Protein AF-A0A7W0JVU6-F1 (afdb_monomer_lite)

Sequence (238 aa):
MRGKEPATPTKMAIGMTLTGLSFFILFFAARSGENTTPNESMYSSGNFRITERTLNNLRGEGVPEDVVEKLGAKAVPDDVLQRLQSDGVSEGVLTKMRTEVVDEKYTGEAKLMEAVLPVLGPEQAQTYRPQILRHSYLFKVSPFWLILAYAVVTLGELMLSPMGLSLVSKVAPIRMRGLLMGGWFVATAIGNKLTMIGVYWDKWFQSSFFAILGACALVMAVVLVLLLKPLKKAMPGV

Radius of gyration: 25.71 Å; chains: 1; bounding box: 73×40×62 Å

pLDDT: mean 84.81, std 8.7, range [44.88, 95.81]

Structure (mmCIF, N/CA/C/O backbone):
data_AF-A0A7W0JVU6-F1
#
_entry.id   AF-A0A7W0JVU6-F1
#
loop_
_atom_site.group_PDB
_atom_site.id
_atom_site.type_symbol
_atom_site.label_atom_id
_atom_site.label_alt_id
_atom_site.label_comp_id
_atom_site.label_asym_id
_atom_site.label_entity_id
_atom_site.label_seq_id
_atom_site.pdbx_PDB_ins_code
_atom_site.Cartn_x
_atom_site.Cartn_y
_atom_site.Cartn_z
_atom_site.occupancy
_atom_site.B_iso_or_equiv
_atom_site.auth_seq_id
_atom_site.auth_comp_id
_atom_site.auth_asym_id
_atom_site.auth_atom_id
_atom_site.pdbx_PDB_model_num
ATOM 1 N N . MET A 1 1 ? 38.952 -10.146 -20.040 1.00 45.12 1 MET A N 1
ATOM 2 C CA . MET A 1 1 ? 37.676 -10.685 -19.505 1.00 45.12 1 MET A CA 1
ATOM 3 C C . MET A 1 1 ? 36.463 -9.879 -20.006 1.00 45.12 1 MET A C 1
ATOM 5 O O . MET A 1 1 ? 35.646 -9.424 -19.220 1.00 45.12 1 MET A O 1
ATOM 9 N N . ARG A 1 2 ? 36.317 -9.693 -21.326 1.00 44.88 2 ARG A N 1
ATOM 10 C CA . ARG A 1 2 ? 35.414 -8.690 -21.929 1.00 44.88 2 ARG A CA 1
ATOM 11 C C . ARG A 1 2 ? 34.097 -9.302 -22.447 1.00 44.88 2 ARG A C 1
ATOM 13 O O . ARG A 1 2 ? 33.755 -9.127 -23.607 1.00 44.88 2 ARG A O 1
ATOM 20 N N . GLY A 1 3 ? 33.404 -10.078 -21.607 1.00 50.22 3 GLY A N 1
ATOM 21 C CA . GLY A 1 3 ? 32.227 -10.850 -22.048 1.00 50.22 3 GLY A CA 1
ATOM 22 C C . GLY A 1 3 ? 31.216 -11.257 -20.971 1.00 50.22 3 GLY A C 1
ATOM 23 O O . GLY A 1 3 ? 30.390 -12.121 -21.234 1.00 50.22 3 GLY A O 1
ATOM 24 N N . LYS A 1 4 ? 31.274 -10.684 -19.761 1.00 59.66 4 LYS A N 1
ATOM 25 C CA . LYS A 1 4 ? 30.367 -11.045 -18.651 1.00 59.66 4 LYS A CA 1
ATOM 26 C C . LYS A 1 4 ? 29.467 -9.906 -18.173 1.00 59.66 4 LYS A C 1
ATOM 28 O O . LYS A 1 4 ? 28.797 -10.055 -17.158 1.00 59.66 4 LYS A O 1
ATOM 33 N N . GLU A 1 5 ? 29.436 -8.776 -18.874 1.00 61.59 5 GLU A N 1
ATOM 34 C CA . GLU A 1 5 ? 28.529 -7.696 -18.496 1.00 61.59 5 GLU A CA 1
ATOM 35 C C . GLU A 1 5 ? 27.146 -7.924 -19.116 1.00 61.59 5 GLU A C 1
ATOM 37 O O . GLU A 1 5 ? 27.028 -8.013 -20.340 1.00 61.59 5 GLU A O 1
ATOM 42 N N . PRO A 1 6 ? 26.086 -8.046 -18.298 1.00 69.38 6 PRO A N 1
ATOM 43 C CA . PRO A 1 6 ? 24.737 -8.203 -18.815 1.00 69.38 6 PRO A CA 1
ATOM 44 C C . PRO A 1 6 ? 24.326 -6.947 -19.591 1.00 69.38 6 PRO A C 1
ATOM 46 O O . PRO A 1 6 ? 24.595 -5.826 -19.157 1.00 69.38 6 PRO A O 1
ATOM 49 N N . ALA A 1 7 ? 23.655 -7.140 -20.731 1.00 74.81 7 ALA A N 1
ATOM 50 C CA . ALA A 1 7 ? 23.177 -6.037 -21.567 1.00 74.81 7 ALA A CA 1
ATOM 51 C C . ALA A 1 7 ? 22.272 -5.081 -20.774 1.00 74.81 7 ALA A C 1
ATOM 53 O O . ALA A 1 7 ? 21.575 -5.518 -19.850 1.00 74.81 7 ALA A O 1
ATOM 54 N N . THR A 1 8 ? 22.216 -3.809 -21.174 1.00 78.81 8 THR A N 1
ATOM 55 C CA . THR A 1 8 ? 21.436 -2.758 -20.489 1.00 78.81 8 THR A CA 1
ATOM 56 C C . THR A 1 8 ? 19.984 -3.181 -20.187 1.00 78.81 8 THR A C 1
ATOM 58 O O . THR A 1 8 ? 19.578 -3.103 -19.026 1.00 78.81 8 THR A O 1
ATOM 61 N N . PRO A 1 9 ? 19.227 -3.788 -21.129 1.00 79.75 9 PRO A N 1
ATOM 62 C CA . PRO A 1 9 ? 17.868 -4.275 -20.850 1.00 79.75 9 PRO A CA 1
ATOM 63 C C . PRO A 1 9 ? 17.808 -5.404 -19.808 1.00 79.75 9 PRO A C 1
ATOM 65 O O . PRO A 1 9 ? 16.830 -5.547 -19.082 1.00 79.75 9 PRO A O 1
ATOM 68 N N . THR A 1 10 ? 18.871 -6.208 -19.708 1.00 83.06 10 THR A N 1
ATOM 69 C CA . THR A 1 10 ? 18.959 -7.304 -18.728 1.00 83.06 10 THR A CA 1
ATOM 70 C C . THR A 1 10 ? 19.139 -6.744 -17.317 1.00 83.06 10 THR A C 1
ATOM 72 O O . THR A 1 10 ? 18.504 -7.222 -16.384 1.00 83.06 10 THR A O 1
ATOM 75 N N . LYS A 1 11 ? 19.955 -5.693 -17.157 1.00 86.62 11 LYS A N 1
ATOM 76 C CA . LYS A 1 11 ? 20.107 -4.990 -15.874 1.00 86.62 11 LYS A CA 1
ATOM 77 C C . LYS A 1 11 ? 18.794 -4.316 -15.452 1.00 86.62 11 LYS A C 1
ATOM 79 O O . LYS A 1 11 ? 18.402 -4.431 -14.296 1.00 86.62 11 LYS A O 1
ATOM 84 N N . MET A 1 12 ? 18.064 -3.713 -16.393 1.00 87.25 12 MET A N 1
ATOM 85 C CA . MET A 1 12 ? 16.731 -3.156 -16.120 1.00 87.25 12 MET A CA 1
ATOM 86 C C . MET A 1 12 ? 15.730 -4.224 -15.653 1.00 87.25 12 MET A C 1
ATOM 88 O O . MET A 1 12 ? 14.978 -3.981 -14.713 1.00 87.25 12 MET A O 1
ATOM 92 N N . ALA A 1 13 ? 15.748 -5.423 -16.247 1.00 87.56 13 ALA A N 1
ATOM 93 C CA . ALA A 1 13 ? 14.890 -6.530 -15.815 1.00 87.56 13 ALA A CA 1
ATOM 94 C C . ALA A 1 13 ? 15.185 -6.990 -14.378 1.00 87.56 13 ALA A C 1
ATOM 96 O O . ALA A 1 13 ? 14.257 -7.276 -13.620 1.00 87.56 13 ALA A O 1
ATOM 97 N N . ILE A 1 14 ? 16.460 -7.003 -13.974 1.00 89.38 14 ILE A N 1
ATOM 98 C CA . ILE A 1 14 ? 16.852 -7.281 -12.585 1.00 89.38 14 ILE A CA 1
ATOM 99 C C . ILE A 1 14 ? 16.285 -6.204 -11.651 1.00 89.38 14 ILE A C 1
ATOM 101 O O . ILE A 1 14 ? 15.657 -6.547 -10.652 1.00 89.38 14 ILE A O 1
ATOM 105 N N . GLY A 1 15 ? 16.428 -4.922 -12.003 1.00 90.94 15 GLY A N 1
ATOM 106 C CA . GLY A 1 15 ? 15.872 -3.812 -11.221 1.00 90.94 15 GLY A CA 1
ATOM 107 C C . GLY A 1 15 ? 14.357 -3.918 -11.032 1.00 90.94 15 GLY A C 1
ATOM 108 O O . GLY A 1 15 ? 13.865 -3.835 -9.912 1.00 90.94 15 GLY A O 1
ATOM 109 N N . MET A 1 16 ? 13.623 -4.210 -12.109 1.00 90.94 16 MET A N 1
ATOM 110 C CA . MET A 1 16 ? 12.167 -4.399 -12.070 1.00 90.94 16 MET A CA 1
ATOM 111 C C . MET A 1 16 ? 11.749 -5.596 -11.203 1.00 90.94 16 MET A C 1
ATOM 113 O O . MET A 1 16 ? 10.758 -5.529 -10.477 1.00 90.94 16 MET A O 1
ATOM 117 N N . THR A 1 17 ? 12.537 -6.673 -11.230 1.00 93.19 17 THR A N 1
ATOM 118 C CA . THR A 1 17 ? 12.318 -7.843 -10.369 1.00 93.19 17 THR A CA 1
ATOM 119 C C . THR A 1 17 ? 12.531 -7.489 -8.896 1.00 93.19 17 THR A C 1
ATOM 121 O O . THR A 1 17 ? 11.709 -7.859 -8.061 1.00 93.19 17 THR A O 1
ATOM 124 N N . LEU A 1 18 ? 13.585 -6.732 -8.566 1.00 94.12 18 LEU A N 1
ATOM 125 C CA . LEU A 1 18 ? 13.844 -6.260 -7.199 1.00 94.12 18 LEU A CA 1
ATOM 126 C C . LEU A 1 18 ? 12.707 -5.371 -6.683 1.00 94.12 18 LEU A C 1
ATOM 128 O O . LEU A 1 18 ? 12.228 -5.579 -5.570 1.00 94.12 18 LEU A O 1
ATOM 132 N N . THR A 1 19 ? 12.213 -4.441 -7.503 1.00 93.12 19 THR A N 1
ATOM 133 C CA . THR A 1 19 ? 11.044 -3.617 -7.163 1.00 93.12 19 THR A CA 1
ATOM 134 C C . THR A 1 19 ? 9.815 -4.480 -6.864 1.00 93.12 19 THR A C 1
ATOM 136 O O . THR A 1 19 ? 9.160 -4.270 -5.845 1.00 93.12 19 THR A O 1
ATOM 139 N N . GLY A 1 20 ? 9.527 -5.494 -7.688 1.00 93.31 20 GLY A N 1
ATOM 140 C CA . GLY A 1 20 ? 8.434 -6.436 -7.423 1.00 93.31 20 GLY A CA 1
ATOM 141 C C . GLY A 1 20 ? 8.615 -7.208 -6.113 1.00 93.31 20 GLY A C 1
ATOM 142 O O . GLY A 1 20 ? 7.683 -7.295 -5.316 1.00 93.31 20 GLY A O 1
ATOM 143 N N . LEU A 1 21 ? 9.825 -7.707 -5.843 1.00 94.62 21 LEU A N 1
ATOM 144 C CA . LEU A 1 21 ? 10.147 -8.415 -4.600 1.00 94.62 21 LEU A CA 1
ATOM 145 C C . LEU A 1 21 ? 9.984 -7.533 -3.356 1.00 94.62 21 LEU A C 1
ATOM 147 O O . LEU A 1 21 ? 9.517 -8.026 -2.333 1.00 94.62 21 LEU A O 1
ATOM 151 N N . SER A 1 22 ? 10.297 -6.237 -3.438 1.00 95.81 22 SER A N 1
ATOM 152 C CA . SER A 1 22 ? 10.068 -5.297 -2.334 1.00 95.81 22 SER A CA 1
ATOM 153 C C . SER A 1 22 ? 8.590 -5.226 -1.925 1.00 95.81 22 SER A C 1
ATOM 155 O O . SER A 1 22 ? 8.265 -5.320 -0.740 1.00 95.81 22 SER A O 1
ATOM 157 N N . PHE A 1 23 ? 7.668 -5.177 -2.891 1.00 95.38 23 PHE A N 1
ATOM 158 C CA . PHE A 1 23 ? 6.235 -5.228 -2.590 1.00 95.38 23 PHE A CA 1
ATOM 159 C C . PHE A 1 23 ? 5.809 -6.565 -1.974 1.00 95.38 23 PHE A C 1
ATOM 161 O O . PHE A 1 23 ? 4.932 -6.580 -1.114 1.00 95.38 23 PHE A O 1
ATOM 168 N N . PHE A 1 24 ? 6.458 -7.680 -2.325 1.00 94.31 24 PHE A N 1
ATOM 169 C CA . PHE A 1 24 ? 6.207 -8.963 -1.659 1.00 94.31 24 PHE A CA 1
ATOM 170 C C . PHE A 1 24 ? 6.712 -9.000 -0.210 1.00 94.31 24 PHE A C 1
ATOM 172 O O . PHE A 1 24 ? 6.071 -9.613 0.641 1.00 94.31 24 PHE A O 1
ATOM 179 N N . ILE A 1 25 ? 7.807 -8.306 0.112 1.00 95.00 25 ILE A N 1
ATOM 180 C CA . ILE A 1 25 ? 8.255 -8.127 1.504 1.00 95.00 25 ILE A CA 1
ATOM 181 C C . ILE A 1 25 ? 7.162 -7.408 2.308 1.00 95.00 25 ILE A C 1
ATOM 183 O O . ILE A 1 25 ? 6.802 -7.853 3.399 1.00 95.00 25 ILE A O 1
ATOM 187 N N . LEU A 1 26 ? 6.570 -6.352 1.742 1.00 95.19 26 LEU A N 1
ATOM 188 C CA . LEU A 1 26 ? 5.448 -5.636 2.360 1.00 95.19 26 LEU A CA 1
ATOM 189 C C . LEU A 1 26 ? 4.170 -6.478 2.429 1.00 95.19 26 LEU A C 1
ATOM 191 O O . LEU A 1 26 ? 3.453 -6.403 3.423 1.00 95.19 26 LEU A O 1
ATOM 195 N N . PHE A 1 27 ? 3.905 -7.320 1.428 1.00 94.81 27 PHE A N 1
ATOM 196 C CA . PHE A 1 27 ? 2.810 -8.289 1.465 1.00 94.81 27 PHE A CA 1
ATOM 197 C C . PHE A 1 27 ? 2.935 -9.229 2.664 1.00 94.81 27 PHE A C 1
ATOM 199 O O . PHE A 1 27 ? 1.975 -9.387 3.416 1.00 94.81 27 PHE A O 1
ATOM 206 N N . PHE A 1 28 ? 4.111 -9.829 2.872 1.00 93.88 28 PHE A N 1
ATOM 207 C CA . PHE A 1 28 ? 4.333 -10.721 4.010 1.00 93.88 28 PHE A CA 1
ATOM 208 C C . PHE A 1 28 ? 4.260 -9.978 5.342 1.00 93.88 28 PHE A C 1
ATOM 210 O O . PHE A 1 28 ? 3.673 -10.503 6.287 1.00 93.88 28 PHE A O 1
ATOM 217 N N . ALA A 1 29 ? 4.772 -8.748 5.410 1.00 92.94 29 ALA A N 1
ATOM 218 C CA . ALA A 1 29 ? 4.632 -7.903 6.590 1.00 92.94 29 ALA A CA 1
ATOM 219 C C . ALA A 1 29 ? 3.153 -7.637 6.917 1.00 92.94 29 ALA A C 1
ATOM 221 O O . ALA A 1 29 ? 2.707 -7.906 8.031 1.00 92.94 29 ALA A O 1
ATOM 222 N N . ALA A 1 30 ? 2.374 -7.179 5.934 1.00 91.38 30 ALA A N 1
ATOM 223 C CA . ALA A 1 30 ? 0.950 -6.905 6.093 1.00 91.38 30 ALA A CA 1
ATOM 224 C C . ALA A 1 30 ? 0.171 -8.168 6.480 1.00 91.38 30 ALA A C 1
ATOM 226 O O . ALA A 1 30 ? -0.603 -8.146 7.432 1.00 91.38 30 ALA A O 1
ATOM 227 N N . ARG A 1 31 ? 0.446 -9.297 5.817 1.00 92.00 31 ARG A N 1
ATOM 228 C CA . ARG A 1 31 ? -0.186 -10.587 6.114 1.00 92.00 31 ARG A CA 1
ATOM 229 C C . ARG A 1 31 ? 0.169 -11.105 7.510 1.00 92.00 31 ARG A C 1
ATOM 231 O O . ARG A 1 31 ? -0.682 -11.686 8.174 1.00 92.00 31 ARG A O 1
ATOM 238 N N . SER A 1 32 ? 1.399 -10.882 7.976 1.00 89.44 32 SER A N 1
ATOM 239 C CA . SER A 1 32 ? 1.796 -11.203 9.351 1.00 89.44 32 SER A CA 1
ATOM 240 C C . SER A 1 32 ? 1.014 -10.375 10.371 1.00 89.44 32 SER A C 1
ATOM 242 O O . SER A 1 32 ? 0.655 -10.902 11.421 1.00 89.44 32 SER A O 1
ATOM 244 N N . GLY A 1 33 ? 0.744 -9.102 10.072 1.00 85.19 33 GLY A N 1
ATOM 245 C CA . GLY A 1 33 ? -0.113 -8.254 10.899 1.00 85.19 33 GLY A CA 1
ATOM 246 C C . GLY A 1 33 ? -1.560 -8.749 10.912 1.00 85.19 33 GLY A C 1
ATOM 247 O O . GLY A 1 33 ? -2.097 -9.014 11.979 1.00 85.19 33 GLY A O 1
ATOM 248 N N . GLU A 1 34 ? -2.154 -8.943 9.733 1.00 85.25 34 GLU A N 1
ATOM 249 C CA . GLU A 1 34 ? -3.555 -9.359 9.556 1.00 85.25 34 GLU A CA 1
ATOM 250 C C . GLU A 1 34 ? -3.878 -10.721 10.194 1.00 85.25 34 GLU A C 1
ATOM 252 O O . GLU A 1 34 ? -4.974 -10.909 10.714 1.00 85.25 34 GLU A O 1
ATOM 257 N N . ASN A 1 35 ? -2.929 -11.662 10.200 1.00 83.44 35 ASN A N 1
ATOM 258 C CA . ASN A 1 35 ? -3.113 -12.981 10.815 1.00 83.44 35 ASN A CA 1
ATOM 259 C C . ASN A 1 35 ? -2.957 -12.978 12.346 1.00 83.44 35 ASN A C 1
ATOM 261 O O . ASN A 1 35 ? -3.121 -14.022 12.978 1.00 83.44 35 ASN A O 1
ATOM 265 N N . THR A 1 36 ? -2.595 -11.846 12.955 1.00 79.75 36 THR A N 1
ATOM 266 C CA . THR A 1 36 ? -2.425 -11.763 14.407 1.00 79.75 36 THR A CA 1
ATOM 267 C C . THR A 1 36 ? -3.794 -11.645 15.070 1.00 79.75 36 THR A C 1
ATOM 269 O O . THR A 1 36 ? -4.455 -10.617 14.957 1.00 79.75 36 THR A O 1
ATOM 272 N N . THR A 1 37 ? -4.217 -12.673 15.806 1.00 76.12 37 THR A N 1
ATOM 273 C CA . THR A 1 37 ? -5.390 -12.578 16.684 1.00 76.12 37 THR A CA 1
ATOM 274 C C . THR A 1 37 ? -5.052 -11.671 17.869 1.00 76.12 37 THR A C 1
ATOM 276 O O . THR A 1 37 ? -4.122 -11.996 18.614 1.00 76.12 37 THR A O 1
ATOM 279 N N . PRO A 1 38 ? -5.743 -10.534 18.064 1.00 75.50 38 PRO A N 1
ATOM 280 C CA . PRO A 1 38 ? -5.417 -9.640 19.166 1.00 75.50 38 PRO A CA 1
ATOM 281 C C . PRO A 1 38 ? -5.796 -10.274 20.511 1.00 75.50 38 PRO A C 1
ATOM 283 O O . PRO A 1 38 ? -6.911 -10.764 20.682 1.00 75.50 38 PRO A O 1
ATOM 286 N N . ASN A 1 39 ? -4.872 -10.241 21.471 1.00 78.88 39 ASN A N 1
ATOM 287 C CA . ASN A 1 39 ? -5.137 -10.642 22.857 1.00 78.88 39 ASN A CA 1
ATOM 288 C C . ASN A 1 39 ? -5.696 -9.451 23.660 1.00 78.88 39 ASN A C 1
ATOM 290 O O . ASN A 1 39 ? -5.505 -8.301 23.267 1.00 78.88 39 ASN A O 1
ATOM 294 N N . GLU A 1 40 ? -6.302 -9.686 24.828 1.00 75.88 40 GLU A N 1
ATOM 295 C CA . GLU A 1 40 ? -6.870 -8.611 25.672 1.00 75.88 40 GLU A CA 1
ATOM 296 C C . GLU A 1 40 ? -5.867 -7.484 25.992 1.00 75.88 40 GLU A C 1
ATOM 298 O O . GLU A 1 40 ? -6.203 -6.299 25.960 1.00 75.88 40 GLU A O 1
ATOM 303 N N . SER A 1 41 ? -4.591 -7.826 26.203 1.00 78.25 41 SER A N 1
ATOM 304 C CA . SER A 1 41 ? -3.523 -6.841 26.428 1.00 78.25 41 SER A CA 1
ATOM 305 C C . SER A 1 41 ? -3.234 -5.957 25.207 1.00 78.25 41 SER A C 1
ATOM 307 O O . SER A 1 41 ? -2.838 -4.796 25.359 1.00 78.25 41 SER A O 1
ATOM 309 N N . MET A 1 42 ? -3.460 -6.473 23.993 1.00 80.00 42 MET A N 1
ATOM 310 C CA . MET A 1 42 ? -3.341 -5.700 22.756 1.00 80.00 42 MET A CA 1
ATOM 311 C C . MET A 1 42 ? -4.486 -4.703 22.606 1.00 80.00 42 MET A C 1
ATOM 313 O O . MET A 1 42 ? -4.255 -3.612 22.093 1.00 80.00 42 MET A O 1
ATOM 317 N N . TYR A 1 43 ? -5.692 -5.023 23.079 1.00 82.38 43 TYR A N 1
ATOM 318 C CA . TYR A 1 43 ? -6.824 -4.101 22.999 1.00 82.38 43 TYR A CA 1
ATOM 319 C C . TYR A 1 43 ? -6.696 -2.916 23.964 1.00 82.38 43 TYR A C 1
ATOM 321 O O . TYR A 1 43 ? -6.995 -1.780 23.594 1.00 82.38 43 TYR A O 1
ATOM 329 N N . SER A 1 44 ? -6.147 -3.135 25.161 1.00 80.81 44 SER A N 1
ATOM 330 C CA . SER A 1 44 ? -5.970 -2.073 26.162 1.00 80.81 44 SER A CA 1
ATOM 331 C C . SER A 1 44 ? -5.058 -0.925 25.690 1.00 80.81 44 SER A C 1
ATOM 333 O O . SER A 1 44 ? -5.364 0.243 25.920 1.00 80.81 44 SER A O 1
ATOM 335 N N . SER A 1 45 ? -3.974 -1.236 24.969 1.00 79.88 45 SER A N 1
ATOM 336 C CA . SER A 1 45 ? -2.981 -0.258 24.469 1.00 79.88 45 SER A CA 1
ATOM 337 C C . SER A 1 45 ? -2.957 -0.126 22.934 1.00 79.88 45 SER A C 1
ATOM 339 O O . SER A 1 45 ? -2.051 0.472 22.335 1.00 79.88 45 SER A O 1
ATOM 341 N N . GLY A 1 46 ? -3.953 -0.730 22.288 1.00 82.69 46 GLY A N 1
ATOM 342 C CA . GLY A 1 46 ? -4.093 -0.841 20.845 1.00 82.69 46 GLY A CA 1
ATOM 343 C C . GLY A 1 46 ? -4.399 0.479 20.161 1.00 82.69 46 GLY A C 1
ATOM 344 O O . GLY A 1 46 ? -4.891 1.416 20.779 1.00 82.69 46 GLY A O 1
ATOM 345 N N . ASN A 1 47 ? -4.130 0.548 18.859 1.00 88.19 47 ASN A N 1
ATOM 346 C CA . ASN A 1 47 ? -4.695 1.604 18.026 1.00 88.19 47 ASN A CA 1
ATOM 347 C C . ASN A 1 47 ? -5.902 1.027 17.298 1.00 88.19 47 ASN A C 1
ATOM 349 O O . ASN A 1 47 ? -5.819 -0.083 16.778 1.00 88.19 47 ASN A O 1
ATOM 353 N N . PHE A 1 48 ? -6.975 1.796 17.214 1.00 87.31 48 PHE A N 1
ATOM 354 C CA . PHE A 1 48 ? -8.183 1.417 16.504 1.00 87.31 48 PHE A CA 1
ATOM 355 C C . PHE A 1 48 ? -8.574 2.515 15.531 1.00 87.31 48 PHE A C 1
ATOM 357 O O . PHE A 1 48 ? -8.350 3.695 15.799 1.00 87.31 48 PHE A O 1
ATOM 364 N N . ARG A 1 49 ? -9.143 2.119 14.401 1.00 88.00 49 ARG A N 1
ATOM 365 C CA . ARG A 1 49 ? -9.752 3.020 13.430 1.00 88.00 49 ARG A CA 1
ATOM 366 C C . ARG A 1 49 ? -10.861 2.272 12.713 1.00 88.00 49 ARG A C 1
ATOM 368 O O . ARG A 1 49 ? -10.628 1.174 12.212 1.00 88.00 49 ARG A O 1
ATOM 375 N N . ILE A 1 50 ? -12.051 2.855 12.672 1.00 86.00 50 ILE A N 1
ATOM 376 C CA . ILE A 1 50 ? -13.165 2.316 11.895 1.00 86.00 50 ILE A CA 1
ATOM 377 C C . ILE A 1 50 ? -13.009 2.834 10.469 1.00 86.00 50 ILE A C 1
ATOM 379 O O . ILE A 1 50 ? -13.089 4.034 10.237 1.00 86.00 50 ILE A O 1
ATOM 383 N N . THR A 1 51 ? -12.731 1.936 9.524 1.00 86.00 51 THR A N 1
ATOM 384 C CA . THR A 1 51 ? -12.660 2.274 8.094 1.00 86.00 51 THR A CA 1
ATOM 385 C C . THR A 1 51 ? -13.825 1.658 7.327 1.00 86.00 51 THR A C 1
ATOM 387 O O . THR A 1 51 ? -14.541 0.795 7.838 1.00 86.00 51 THR A O 1
ATOM 390 N N . GLU A 1 52 ? -13.988 2.034 6.058 1.00 85.50 52 GLU A N 1
ATOM 391 C CA . GLU A 1 52 ? -14.977 1.423 5.158 1.00 85.50 52 GLU A CA 1
ATOM 392 C C . GLU A 1 52 ? -14.831 -0.110 5.094 1.00 85.50 52 GLU A C 1
ATOM 394 O O . GLU A 1 52 ? -15.822 -0.839 5.074 1.00 85.50 52 GLU A O 1
ATOM 399 N N . ARG A 1 53 ? -13.596 -0.628 5.159 1.00 86.50 53 ARG A N 1
ATOM 400 C CA . ARG A 1 53 ? -13.348 -2.069 5.295 1.00 86.50 53 ARG A CA 1
ATOM 401 C C . ARG A 1 53 ? -13.903 -2.647 6.593 1.00 86.50 53 ARG A C 1
ATOM 403 O O . ARG A 1 53 ? -14.484 -3.725 6.554 1.00 86.50 53 ARG A O 1
ATOM 410 N N . THR A 1 54 ? -13.719 -1.972 7.728 1.00 84.38 54 THR A N 1
ATOM 411 C CA . THR A 1 54 ? -14.278 -2.421 9.012 1.00 84.38 54 THR A CA 1
ATOM 412 C C . THR A 1 54 ? -15.791 -2.570 8.903 1.00 84.38 54 THR A C 1
ATOM 414 O O . THR A 1 54 ? -16.321 -3.621 9.244 1.00 84.38 54 THR A O 1
ATOM 417 N N . LEU A 1 55 ? -16.469 -1.571 8.336 1.00 87.00 55 LEU A N 1
ATOM 418 C CA . LEU A 1 55 ? -17.917 -1.594 8.117 1.00 87.00 55 LEU A CA 1
ATOM 419 C C . LEU A 1 55 ? -18.341 -2.747 7.195 1.00 87.00 55 LEU A C 1
ATOM 421 O O . LEU A 1 55 ? -19.270 -3.487 7.509 1.00 87.00 55 LEU A O 1
ATOM 425 N N . ASN A 1 56 ? -17.621 -2.959 6.092 1.00 89.19 56 ASN A N 1
ATOM 426 C CA . ASN A 1 56 ? -17.900 -4.058 5.165 1.00 89.19 56 ASN A CA 1
ATOM 427 C C . ASN A 1 56 ? -17.669 -5.441 5.798 1.00 89.19 56 ASN A C 1
ATOM 429 O O . ASN A 1 56 ? -18.437 -6.366 5.539 1.00 89.19 56 ASN A O 1
ATOM 433 N N . ASN A 1 57 ? -16.657 -5.587 6.656 1.00 88.56 57 ASN A N 1
ATOM 434 C CA . ASN A 1 57 ? -16.419 -6.827 7.393 1.00 88.56 57 ASN A CA 1
ATOM 435 C C . ASN A 1 57 ? -17.523 -7.094 8.427 1.00 88.56 57 ASN A C 1
ATOM 437 O O . ASN A 1 57 ? -17.952 -8.235 8.562 1.00 88.56 57 ASN A O 1
ATOM 441 N N . LEU A 1 58 ? -18.015 -6.054 9.113 1.00 88.44 58 LEU A N 1
ATOM 442 C CA . LEU A 1 58 ? -19.145 -6.172 10.041 1.00 88.44 58 LEU A CA 1
ATOM 443 C C . LEU A 1 58 ? -20.411 -6.647 9.314 1.00 88.44 58 LEU A C 1
ATOM 445 O O . LEU A 1 58 ? -21.054 -7.592 9.768 1.00 88.44 58 LEU A O 1
ATOM 449 N N . ARG A 1 59 ? -20.717 -6.078 8.138 1.00 88.88 59 ARG A N 1
ATOM 450 C CA . ARG A 1 59 ? -21.813 -6.565 7.274 1.00 88.88 59 ARG A CA 1
ATOM 451 C C . ARG A 1 59 ? -21.649 -8.041 6.921 1.00 88.88 59 ARG A C 1
ATOM 453 O O . ARG A 1 59 ? -22.601 -8.809 7.012 1.00 88.88 59 ARG A O 1
ATOM 460 N N . GLY A 1 60 ? -20.433 -8.445 6.551 1.00 86.75 60 GLY A N 1
ATOM 461 C CA . GLY A 1 60 ? -20.110 -9.833 6.214 1.00 86.75 60 GLY A CA 1
ATOM 462 C C . GLY A 1 60 ? -20.283 -10.821 7.374 1.00 86.75 60 GLY A C 1
ATOM 463 O O . GLY A 1 60 ? -20.507 -12.003 7.132 1.00 86.75 60 GLY A O 1
ATOM 464 N N . GLU A 1 61 ? -20.219 -10.350 8.620 1.00 87.94 61 GLU A N 1
ATOM 465 C CA . GLU A 1 61 ? -20.418 -11.159 9.831 1.00 87.94 61 GLU A CA 1
ATOM 466 C C . GLU A 1 61 ? -21.868 -11.194 10.325 1.00 87.94 61 GLU A C 1
ATOM 468 O O . GLU A 1 61 ? -22.153 -11.814 11.350 1.00 87.94 61 GLU A O 1
ATOM 473 N N . GLY A 1 62 ? -22.794 -10.575 9.589 1.00 85.69 62 GLY A N 1
ATOM 474 C CA . GLY A 1 62 ? -24.215 -10.560 9.930 1.00 85.69 62 GLY A CA 1
ATOM 475 C C . GLY A 1 62 ? -24.598 -9.484 10.945 1.00 85.69 62 GLY A C 1
ATOM 476 O O . GLY A 1 62 ? -25.661 -9.586 11.556 1.00 85.69 62 GLY A O 1
ATOM 477 N N . VAL A 1 63 ? -23.762 -8.455 11.132 1.00 88.56 63 VAL A N 1
ATOM 478 C CA . VAL A 1 63 ? -24.147 -7.268 11.906 1.00 88.56 63 VAL A CA 1
ATOM 479 C C . VAL A 1 63 ? -25.292 -6.550 11.181 1.00 88.56 63 VAL A C 1
ATOM 481 O O . VAL A 1 63 ? -25.175 -6.310 9.977 1.00 88.56 63 VAL A O 1
ATOM 484 N N . PRO A 1 64 ? -26.386 -6.192 11.880 1.00 89.56 64 PRO A N 1
ATOM 485 C CA . PRO A 1 64 ? -27.493 -5.443 11.299 1.00 89.56 64 PRO A CA 1
ATOM 486 C C . PRO A 1 64 ? -27.045 -4.156 10.594 1.00 89.56 64 PRO A C 1
ATOM 488 O O . PRO A 1 64 ? -26.183 -3.432 11.095 1.00 89.56 64 PRO A O 1
ATOM 491 N N . GLU A 1 65 ? -27.659 -3.839 9.450 1.00 86.62 65 GLU A N 1
ATOM 492 C CA . GLU A 1 65 ? -27.314 -2.631 8.680 1.00 86.62 65 GLU A CA 1
ATOM 493 C C . GLU A 1 65 ? -27.522 -1.339 9.481 1.00 86.62 65 GLU A C 1
ATOM 495 O O . GLU A 1 65 ? -26.758 -0.398 9.296 1.00 86.62 65 GLU A O 1
ATOM 500 N N . ASP A 1 66 ? -28.464 -1.298 10.432 1.00 85.12 66 ASP A N 1
ATOM 501 C CA . ASP A 1 66 ? -28.673 -0.109 11.271 1.00 85.12 66 ASP A CA 1
ATOM 502 C C . ASP A 1 66 ? -27.445 0.214 12.136 1.00 85.12 66 ASP A C 1
ATOM 504 O O . ASP A 1 66 ? -27.128 1.380 12.363 1.00 85.12 66 ASP A O 1
ATOM 508 N N . VAL A 1 67 ? -26.731 -0.810 12.604 1.00 83.19 67 VAL A N 1
ATOM 509 C CA . VAL A 1 67 ? -25.509 -0.673 13.406 1.00 83.19 67 VAL A CA 1
ATOM 510 C C . VAL A 1 67 ? -24.362 -0.187 12.524 1.00 83.19 67 VAL A C 1
ATOM 512 O O . VAL A 1 67 ? -23.621 0.720 12.902 1.00 83.19 67 VAL A O 1
ATOM 515 N N . VAL A 1 68 ? -24.226 -0.769 11.331 1.00 83.94 68 VAL A N 1
ATOM 516 C CA . VAL A 1 68 ? -23.163 -0.411 10.384 1.00 83.94 68 VAL A CA 1
ATOM 517 C C . VAL A 1 68 ? -23.353 1.009 9.854 1.00 83.94 68 VAL A C 1
ATOM 519 O O . VAL A 1 68 ? -22.382 1.754 9.761 1.00 83.94 68 VAL A O 1
ATOM 522 N N . GLU A 1 69 ? -24.586 1.408 9.547 1.00 83.88 69 GLU A N 1
ATOM 523 C CA . GLU A 1 69 ? -24.909 2.754 9.073 1.00 83.88 69 GLU A CA 1
ATOM 524 C C . GLU A 1 69 ? -24.626 3.808 10.146 1.00 83.88 69 GLU A C 1
ATOM 526 O O . GLU A 1 69 ? -23.978 4.811 9.856 1.00 83.88 69 GLU A O 1
ATOM 531 N N . LYS A 1 70 ? -25.015 3.550 11.403 1.00 81.75 70 LYS A N 1
ATOM 532 C CA . LYS A 1 70 ? -24.698 4.436 12.532 1.00 81.75 70 LYS A CA 1
ATOM 533 C C . LYS A 1 70 ? -23.189 4.581 12.731 1.00 81.75 70 LYS A C 1
ATOM 535 O O . LYS A 1 70 ? -22.704 5.696 12.867 1.00 81.75 70 LYS A O 1
ATOM 540 N N . LEU A 1 71 ? -22.439 3.476 12.711 1.00 81.88 71 LEU A N 1
ATOM 541 C CA . LEU A 1 71 ? -20.974 3.503 12.819 1.00 81.88 71 LEU A CA 1
ATOM 542 C C . LEU A 1 71 ? -20.299 4.185 11.626 1.00 81.88 71 LEU A C 1
ATOM 544 O O . LEU A 1 71 ? -19.206 4.716 11.782 1.00 81.88 71 LEU A O 1
ATOM 548 N N . GLY A 1 72 ? -20.924 4.117 10.451 1.00 78.44 72 GLY A N 1
ATOM 549 C CA . GLY A 1 72 ? -20.458 4.704 9.200 1.00 78.44 72 GLY A CA 1
ATOM 550 C C . GLY A 1 72 ? -20.863 6.162 8.988 1.00 78.44 72 GLY A C 1
ATOM 551 O O . GLY A 1 72 ? -20.465 6.758 7.984 1.00 78.44 72 GLY A O 1
ATOM 552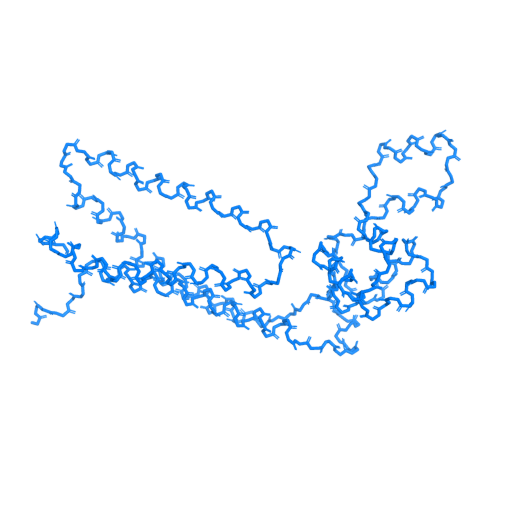 N N . ALA A 1 73 ? -21.667 6.731 9.888 1.00 78.19 73 ALA A N 1
ATOM 553 C CA . ALA A 1 73 ? -22.160 8.089 9.762 1.00 78.19 73 ALA A CA 1
ATOM 554 C C . ALA A 1 73 ? -21.010 9.093 9.920 1.00 78.19 73 ALA A C 1
ATOM 556 O O . ALA A 1 73 ? -20.255 9.065 10.894 1.00 78.19 73 ALA A O 1
ATOM 557 N N . LYS A 1 74 ? -20.885 9.994 8.943 1.00 73.88 74 LYS A N 1
ATOM 558 C CA . LYS A 1 74 ? -19.984 11.145 9.043 1.00 73.88 74 LYS A CA 1
ATOM 559 C C . LYS A 1 74 ? -20.603 12.211 9.935 1.00 73.88 74 LYS A C 1
ATOM 561 O O . LYS A 1 74 ? -21.825 12.373 9.929 1.00 73.88 74 LYS A O 1
ATOM 566 N N . ALA A 1 75 ? -19.761 12.966 10.639 1.00 71.94 75 ALA A N 1
ATOM 567 C CA . ALA A 1 75 ? -20.232 14.106 11.411 1.00 71.94 75 ALA A CA 1
ATOM 568 C C . ALA A 1 75 ? -20.936 15.119 10.500 1.00 71.94 75 ALA A C 1
ATOM 570 O O . ALA A 1 75 ? -20.492 15.425 9.388 1.00 71.94 75 ALA A O 1
ATOM 571 N N . VAL A 1 76 ? -22.047 15.648 10.997 1.00 74.62 76 VAL A N 1
ATOM 572 C CA . VAL A 1 76 ? -22.772 16.748 10.375 1.00 74.62 76 VAL A CA 1
ATOM 573 C C . VAL A 1 76 ? -21.943 18.029 10.545 1.00 74.62 76 VAL A C 1
ATOM 575 O O . VAL A 1 76 ? -21.498 18.308 11.659 1.00 74.62 76 VAL A O 1
ATOM 578 N N . PRO A 1 77 ? -21.742 18.823 9.477 1.00 75.56 77 PRO A N 1
ATOM 579 C CA . PRO A 1 77 ? -21.029 20.097 9.549 1.00 75.56 77 PRO A CA 1
ATOM 580 C C . PRO A 1 77 ? -21.587 21.051 10.619 1.00 75.56 77 PRO A C 1
ATOM 582 O O . PRO A 1 77 ? -22.803 21.144 10.809 1.00 75.56 77 PRO A O 1
ATOM 585 N N . ASP A 1 78 ? -20.706 21.798 11.293 1.00 75.94 78 ASP A N 1
ATOM 586 C CA . ASP A 1 78 ? -21.078 22.680 12.411 1.00 75.94 78 ASP A CA 1
ATOM 587 C C . ASP A 1 78 ? -22.081 23.780 12.023 1.00 75.94 78 ASP A C 1
ATOM 589 O O . ASP A 1 78 ? -22.906 24.181 12.844 1.00 75.94 78 ASP A O 1
AT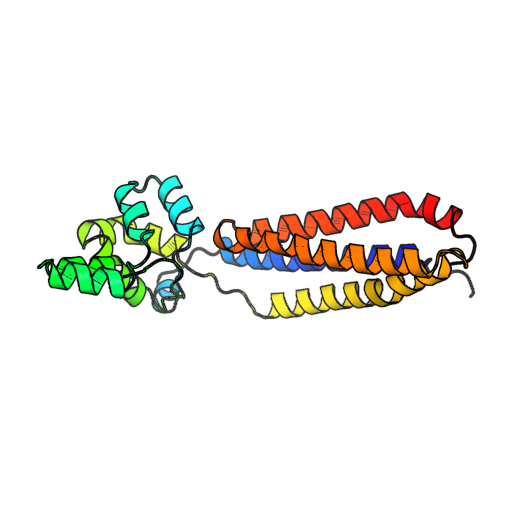OM 593 N N . ASP A 1 79 ? -22.069 24.246 10.771 1.00 80.50 79 ASP A N 1
ATOM 594 C CA . ASP A 1 79 ? -23.036 25.222 10.258 1.00 80.50 79 ASP A CA 1
ATOM 595 C C . ASP A 1 79 ? -24.458 24.649 10.194 1.00 80.50 79 ASP A C 1
ATOM 597 O O . ASP A 1 79 ? -25.432 25.357 10.452 1.00 80.50 79 ASP A O 1
ATOM 601 N N . VAL A 1 80 ? -24.585 23.355 9.899 1.00 77.81 80 VAL A N 1
ATOM 602 C CA . 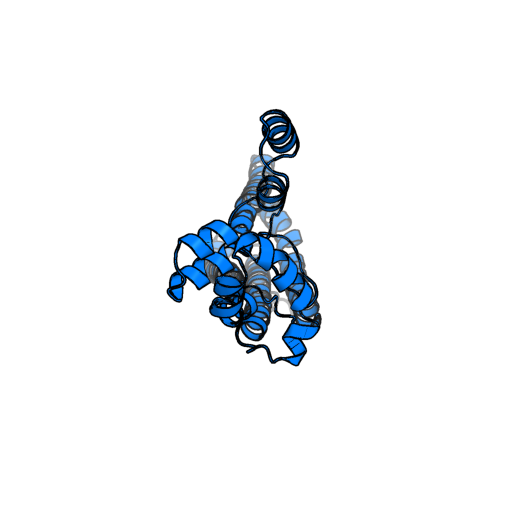VAL A 1 80 ? -25.864 22.639 9.901 1.00 77.81 80 VAL A CA 1
ATOM 603 C C . VAL A 1 80 ? -26.290 22.331 11.335 1.00 77.81 80 VAL A C 1
ATOM 605 O O . VAL A 1 80 ? -27.459 22.513 11.669 1.00 77.81 80 VAL A O 1
ATOM 608 N N . LEU A 1 81 ? -25.356 21.948 12.212 1.00 81.75 81 LEU A N 1
ATOM 609 C CA . LEU A 1 81 ? -25.642 21.722 13.634 1.00 81.75 81 LEU A CA 1
ATOM 610 C C . LEU A 1 81 ? -26.151 22.990 14.330 1.00 81.75 81 LEU A C 1
ATOM 612 O O . LEU A 1 81 ? -27.110 22.916 15.095 1.00 81.75 81 LEU A O 1
ATOM 616 N N . GLN A 1 82 ? -25.567 24.154 14.035 1.00 83.75 82 GLN A N 1
ATOM 617 C CA . GLN A 1 82 ? -26.027 25.437 14.577 1.00 83.75 82 GLN A CA 1
ATOM 618 C C . GLN A 1 82 ? -27.447 25.787 14.120 1.00 83.75 82 GLN A C 1
ATOM 620 O O . GLN A 1 82 ? -28.236 26.290 14.918 1.00 83.75 82 GLN A O 1
ATOM 625 N N . ARG A 1 83 ? -27.799 25.478 12.864 1.00 84.31 83 ARG A N 1
ATOM 626 C CA . ARG A 1 83 ? -29.169 25.662 12.351 1.00 84.31 83 ARG A CA 1
ATOM 627 C C . ARG A 1 83 ? -30.160 24.746 13.061 1.00 84.31 83 ARG A C 1
ATOM 629 O O . ARG A 1 83 ? -31.192 25.202 13.537 1.00 84.31 83 ARG A O 1
ATOM 636 N N . LEU A 1 84 ? -29.807 23.474 13.217 1.00 83.44 84 LEU A N 1
ATOM 637 C CA . LEU A 1 84 ? -30.639 22.509 13.936 1.00 83.44 84 LEU A CA 1
ATOM 638 C C . LEU A 1 84 ? -30.810 22.895 15.414 1.00 83.44 84 LEU A C 1
ATOM 640 O O . LEU A 1 84 ? -31.894 22.743 15.973 1.00 83.44 84 LEU A O 1
ATOM 644 N N . GLN A 1 85 ? -29.772 23.457 16.038 1.00 86.69 85 GLN A N 1
ATOM 645 C CA . GLN A 1 85 ? -29.864 24.010 17.388 1.00 86.69 85 GLN A CA 1
ATOM 646 C C . GLN A 1 85 ? -30.816 25.213 17.450 1.00 86.69 85 GLN A C 1
ATOM 648 O O . GLN A 1 85 ? -31.616 25.300 18.382 1.00 86.69 85 GLN A O 1
ATOM 653 N N . SER A 1 86 ? -30.788 26.108 16.453 1.00 85.81 86 SER A N 1
ATOM 654 C CA . SER A 1 86 ? -31.749 27.218 16.359 1.00 85.81 86 SER A CA 1
ATOM 655 C C . SER A 1 86 ? -33.185 26.764 16.077 1.00 85.81 86 SER A C 1
ATOM 657 O O . SER A 1 86 ? -34.120 27.424 16.521 1.00 85.81 86 SER A O 1
ATOM 659 N N . ASP A 1 87 ? -33.360 25.606 15.436 1.00 87.94 87 ASP A N 1
ATOM 660 C CA . ASP A 1 87 ? -34.663 24.985 15.164 1.00 87.94 87 ASP A CA 1
ATOM 661 C C . ASP A 1 87 ? -35.235 24.226 16.384 1.00 87.94 87 ASP A C 1
ATOM 663 O O . ASP A 1 87 ? -36.290 23.597 16.302 1.00 87.94 87 ASP A O 1
ATOM 667 N N . GLY A 1 88 ? -34.560 24.286 17.539 1.00 82.31 88 GLY A N 1
ATOM 668 C CA . GLY A 1 88 ? -35.027 23.696 18.796 1.00 82.31 88 GLY A CA 1
ATOM 669 C C . GLY A 1 88 ? -34.718 22.205 18.955 1.00 82.31 88 GLY A C 1
ATOM 670 O O . GLY A 1 88 ? -35.296 21.548 19.825 1.00 82.31 88 GLY A O 1
ATOM 671 N N . VAL A 1 89 ? -33.812 21.649 18.143 1.00 83.19 89 VAL A N 1
ATOM 672 C CA . VAL A 1 89 ? -33.360 20.259 18.290 1.00 83.19 89 VAL A CA 1
ATOM 673 C C . VAL A 1 89 ? -32.589 20.095 19.603 1.00 83.19 89 VAL A C 1
ATOM 675 O O . VAL A 1 89 ? -31.725 20.896 19.952 1.00 83.19 89 VAL A O 1
ATOM 678 N N . SER A 1 90 ? -32.895 19.027 20.343 1.00 81.56 90 SER A N 1
ATOM 679 C CA . SER A 1 90 ? -32.250 18.730 21.625 1.00 81.56 90 SER A CA 1
ATOM 680 C C . SER A 1 90 ? -30.739 18.499 21.474 1.00 81.56 90 SER A C 1
ATOM 682 O O . SER A 1 90 ? -30.301 17.751 20.598 1.00 81.56 90 SER A O 1
ATOM 684 N N . GLU A 1 91 ? -29.952 19.055 22.400 1.00 76.25 91 GLU A N 1
ATOM 685 C CA . GLU A 1 91 ? -28.497 18.854 22.541 1.00 76.25 91 GLU A CA 1
ATOM 686 C C . GLU A 1 91 ? -28.077 17.374 22.467 1.00 76.25 91 GLU A C 1
ATOM 688 O O . GLU A 1 91 ? -27.061 17.037 21.858 1.00 76.25 91 GLU A O 1
ATOM 693 N N . GLY A 1 92 ? -28.892 16.459 23.005 1.00 68.88 92 GLY A N 1
ATOM 694 C CA . GLY A 1 92 ? -28.611 15.021 22.948 1.00 68.88 92 GLY A CA 1
ATOM 695 C C . GLY A 1 92 ? -28.621 14.436 21.528 1.00 68.88 92 GLY A C 1
ATOM 696 O O . GLY A 1 92 ? -27.910 13.471 21.257 1.00 68.88 92 GLY A O 1
ATOM 697 N N . VAL A 1 93 ? -29.393 15.019 20.607 1.00 67.12 93 VAL A N 1
ATOM 698 C CA . VAL A 1 93 ? -29.447 14.618 19.189 1.00 67.12 93 VAL A CA 1
ATOM 699 C C . VAL A 1 93 ? -28.301 15.266 18.412 1.00 67.12 93 VAL A C 1
ATOM 701 O O . VAL A 1 93 ? -27.626 14.589 17.638 1.00 67.12 93 VAL A O 1
ATOM 704 N N . LEU A 1 94 ? -28.019 16.543 18.683 1.00 68.50 94 LEU A N 1
ATOM 705 C CA . LEU A 1 94 ? -26.904 17.279 18.078 1.00 68.50 94 LEU A CA 1
ATOM 706 C C . LEU A 1 94 ? -25.550 16.638 18.409 1.00 68.50 94 LEU A C 1
ATOM 708 O O . LEU A 1 94 ? -24.681 16.537 17.549 1.00 68.50 94 LEU A O 1
ATOM 712 N N . THR A 1 95 ? -25.393 16.127 19.632 1.00 66.31 95 THR A N 1
ATOM 713 C CA . THR A 1 95 ? -24.164 15.448 20.072 1.00 66.31 95 THR A CA 1
ATOM 714 C C . THR A 1 95 ? -23.897 14.165 19.277 1.00 66.31 95 THR A C 1
ATOM 716 O O . THR A 1 95 ? -22.751 13.890 18.924 1.00 66.31 95 THR A O 1
ATOM 719 N N . LYS A 1 96 ? -24.947 13.406 18.931 1.00 65.38 96 LYS A N 1
ATOM 720 C CA . LYS A 1 96 ? -24.845 12.209 18.075 1.00 65.38 96 LYS A CA 1
ATOM 721 C C . LYS A 1 96 ? -24.513 12.553 16.627 1.00 65.38 96 LYS A C 1
ATOM 723 O O . LYS A 1 96 ? -23.803 11.814 15.966 1.00 65.38 96 LYS A O 1
ATOM 728 N N . MET A 1 97 ? -25.030 13.678 16.139 1.00 65.88 97 MET A N 1
ATOM 729 C CA . MET A 1 97 ? -24.759 14.166 14.785 1.00 65.88 97 MET A CA 1
ATOM 730 C C . MET A 1 97 ? -23.360 14.779 14.652 1.00 65.88 97 MET A C 1
ATOM 732 O O . MET A 1 97 ? -22.815 14.803 13.556 1.00 65.88 97 MET A O 1
ATOM 736 N N . ARG A 1 98 ? -22.766 15.255 15.752 1.00 64.50 98 ARG A N 1
ATOM 737 C CA . ARG A 1 98 ? -21.393 15.784 15.801 1.00 64.50 98 ARG A CA 1
ATOM 738 C C . ARG A 1 98 ? -20.323 14.687 15.807 1.00 64.50 98 ARG A C 1
ATOM 740 O O . ARG A 1 98 ? -19.177 14.960 15.473 1.00 64.50 98 ARG A O 1
ATOM 747 N N . THR A 1 99 ? -20.659 13.472 16.235 1.00 63.44 99 THR A N 1
ATOM 748 C CA . THR A 1 99 ? -19.670 12.413 16.467 1.00 63.44 99 THR A CA 1
ATOM 749 C C . THR A 1 99 ? -19.375 11.647 15.179 1.00 63.44 99 THR A C 1
ATOM 751 O O . THR A 1 99 ? -20.165 10.816 14.744 1.00 63.44 99 THR A O 1
ATOM 754 N N . GLU A 1 100 ? -18.218 11.917 14.572 1.00 71.94 100 GLU A N 1
ATOM 755 C CA . GLU A 1 100 ? -17.645 11.078 13.518 1.00 71.94 100 GLU A CA 1
ATOM 756 C C . GLU A 1 100 ? -16.777 10.006 14.169 1.00 71.94 100 GLU A C 1
ATOM 758 O O . GLU A 1 100 ? -15.797 10.311 14.842 1.00 71.94 100 GLU A O 1
ATOM 763 N N . VAL A 1 101 ? -17.159 8.745 13.986 1.00 72.62 101 VAL A N 1
ATOM 764 C CA . VAL A 1 101 ? -16.394 7.602 14.507 1.00 72.62 101 VAL A CA 1
ATOM 765 C C . VAL A 1 101 ? -15.522 6.968 13.412 1.00 72.62 101 VAL A C 1
ATOM 767 O O . VAL A 1 101 ? -14.554 6.252 13.684 1.00 72.62 101 VAL A O 1
ATOM 770 N N . VAL A 1 102 ? -15.852 7.245 12.149 1.00 78.56 102 VAL A N 1
ATOM 771 C CA . VAL A 1 102 ? -15.126 6.768 10.968 1.00 78.56 102 VAL A CA 1
ATOM 772 C C . VAL A 1 102 ? -13.840 7.566 10.781 1.00 78.56 102 VAL A C 1
ATOM 774 O O . VAL A 1 102 ? -13.801 8.763 11.023 1.00 78.56 102 VAL A O 1
ATOM 777 N N . ASP A 1 103 ? -12.775 6.898 10.342 1.00 77.56 103 ASP A N 1
ATOM 778 C CA . ASP A 1 103 ? -11.462 7.477 10.020 1.00 77.56 103 ASP A CA 1
ATOM 779 C C . ASP A 1 103 ? -10.708 8.163 11.181 1.00 77.56 103 ASP A C 1
ATOM 781 O O . ASP A 1 103 ? -9.502 8.411 11.060 1.00 77.56 103 ASP A O 1
ATOM 785 N N . GLU A 1 104 ? -11.331 8.337 12.349 1.00 81.50 104 GLU A N 1
ATOM 786 C CA . GLU A 1 104 ? -10.663 8.734 13.586 1.00 81.50 104 GLU A CA 1
ATOM 787 C C . GLU A 1 104 ? -9.805 7.605 14.176 1.00 81.50 104 GLU A C 1
ATOM 789 O O . GLU A 1 104 ? -10.131 6.413 14.146 1.00 81.50 104 GLU A O 1
ATOM 794 N N . LYS A 1 105 ? -8.661 7.994 14.749 1.00 84.94 105 LYS A N 1
ATOM 795 C CA . LYS A 1 105 ? -7.729 7.069 15.394 1.00 84.94 105 LYS A CA 1
ATOM 796 C C . LYS A 1 105 ? -7.910 7.095 16.909 1.00 84.94 105 LYS A C 1
ATOM 798 O O . LYS A 1 105 ? -7.521 8.054 17.571 1.00 84.94 105 LYS A O 1
ATOM 803 N N . TYR A 1 106 ? -8.344 5.974 17.468 1.00 85.12 106 TYR A N 1
ATOM 804 C CA . TYR A 1 106 ? -8.517 5.786 18.906 1.00 85.12 106 TYR A CA 1
ATOM 805 C C . TYR A 1 106 ? -7.350 5.000 19.506 1.00 85.12 106 TYR A C 1
ATOM 807 O O . TYR A 1 106 ? -6.863 4.029 18.924 1.00 85.12 106 TYR A O 1
ATOM 815 N N . THR A 1 107 ? -6.873 5.429 20.676 1.00 86.19 107 THR A N 1
ATOM 816 C CA . THR A 1 107 ? -5.809 4.748 21.435 1.00 86.19 107 THR A CA 1
ATOM 817 C C . THR A 1 107 ? -6.403 4.087 22.669 1.00 86.19 107 THR A C 1
ATOM 819 O O . THR A 1 107 ? -6.800 4.768 23.613 1.00 86.19 107 THR A O 1
ATOM 822 N N . GLY A 1 108 ? -6.424 2.761 22.657 1.00 84.44 108 GLY A N 1
ATOM 823 C CA . GLY A 1 108 ? -7.035 1.931 23.680 1.00 84.44 108 GLY A CA 1
ATOM 824 C C . GLY A 1 108 ? -8.518 1.686 23.427 1.00 84.44 108 GLY A C 1
ATOM 825 O O . GLY A 1 108 ? -9.253 2.542 22.932 1.00 84.44 108 GLY A O 1
ATOM 826 N N . GLU A 1 109 ? -8.948 0.486 23.796 1.00 87.56 109 GLU A N 1
ATOM 827 C CA . GLU A 1 109 ? -10.325 0.023 23.653 1.00 87.56 109 GLU A CA 1
ATOM 828 C C . GLU A 1 109 ? -11.335 0.943 24.349 1.00 87.56 109 GLU A C 1
ATOM 830 O O . GLU A 1 109 ? -12.378 1.239 23.776 1.00 87.56 109 GLU A O 1
ATOM 835 N N . ALA A 1 110 ? -11.022 1.429 25.554 1.00 86.56 110 ALA A N 1
ATOM 836 C CA . ALA A 1 110 ? -11.940 2.267 26.324 1.00 86.56 110 ALA A CA 1
ATOM 837 C C . ALA A 1 110 ? -12.351 3.531 25.553 1.00 86.56 110 ALA A C 1
ATOM 839 O O . ALA A 1 110 ? -13.533 3.855 25.511 1.00 86.56 110 ALA A O 1
ATOM 840 N N . LYS A 1 111 ? -11.395 4.184 24.876 1.00 86.12 111 LYS A N 1
ATOM 841 C CA . LYS A 1 111 ? -11.658 5.391 24.080 1.00 86.12 111 LYS A CA 1
ATOM 842 C C . LYS A 1 111 ? -12.477 5.101 22.827 1.00 86.12 111 LYS A C 1
ATOM 844 O O . LYS A 1 111 ? -13.335 5.897 22.469 1.00 86.12 111 LYS A O 1
ATOM 849 N N . LEU A 1 112 ? -12.224 3.966 22.167 1.00 85.62 112 LEU A N 1
ATOM 850 C CA . LEU A 1 112 ? -13.040 3.547 21.026 1.00 85.62 112 LEU A CA 1
ATOM 851 C C . LEU A 1 112 ? -14.483 3.299 21.475 1.00 85.62 112 LEU A C 1
ATOM 853 O O . LEU A 1 112 ? -15.417 3.797 20.860 1.00 85.62 112 LEU A O 1
ATOM 857 N N . MET A 1 113 ? -14.667 2.546 22.560 1.00 87.12 113 MET A N 1
ATOM 858 C CA . MET A 1 113 ? -16.003 2.227 23.057 1.00 87.12 113 MET A CA 1
ATOM 859 C C . MET A 1 113 ? -16.731 3.473 23.564 1.00 87.12 113 MET A C 1
ATOM 861 O O . MET A 1 113 ? -17.924 3.599 23.324 1.00 87.12 113 MET A O 1
ATOM 865 N N . GLU A 1 114 ? -16.028 4.422 24.184 1.00 86.00 114 GLU A N 1
ATOM 866 C CA . GLU A 1 114 ? -16.578 5.728 24.560 1.00 86.00 114 GLU A CA 1
ATOM 867 C C . GLU A 1 114 ? -17.117 6.503 23.349 1.00 86.00 114 GLU A C 1
ATOM 869 O O . GLU A 1 114 ? -18.222 7.034 23.420 1.00 86.00 114 GLU A O 1
ATOM 874 N N . ALA A 1 115 ? -16.399 6.495 22.221 1.00 82.56 115 ALA A N 1
ATOM 875 C CA . ALA A 1 115 ? -16.855 7.117 20.975 1.00 82.56 115 ALA A CA 1
ATOM 876 C C . ALA A 1 115 ? -18.028 6.361 20.321 1.00 82.56 115 ALA A C 1
ATOM 878 O O . ALA A 1 115 ? -18.919 6.967 19.727 1.00 82.56 115 ALA A O 1
ATOM 879 N N . VAL A 1 116 ? -18.070 5.035 20.462 1.00 84.50 116 VAL A N 1
ATOM 880 C CA . VAL A 1 116 ? -19.109 4.173 19.875 1.00 84.50 116 VAL A CA 1
ATOM 881 C C . VAL A 1 116 ? -20.423 4.197 20.674 1.00 84.50 116 VAL A C 1
ATOM 883 O O . VAL A 1 116 ? -21.506 4.075 20.095 1.00 84.50 116 VAL A O 1
ATOM 886 N N . LEU A 1 117 ? -20.360 4.369 21.997 1.00 83.75 117 LEU A N 1
ATOM 887 C CA . LEU A 1 117 ? -21.522 4.391 22.895 1.00 83.75 117 LEU A CA 1
ATOM 888 C C . LEU A 1 117 ? -22.624 5.396 22.504 1.00 83.75 117 LEU A C 1
ATOM 890 O O . LEU A 1 117 ? -23.783 4.977 22.453 1.00 83.75 117 LEU A O 1
ATOM 894 N N . PRO A 1 118 ? -22.342 6.686 22.224 1.00 80.38 118 PRO A N 1
ATOM 895 C CA . PRO A 1 118 ? -23.384 7.641 21.839 1.00 80.38 118 PRO A CA 1
ATOM 896 C C . PRO A 1 118 ? -24.027 7.311 20.484 1.00 80.38 118 PRO A C 1
ATOM 898 O O . PRO A 1 118 ? -25.200 7.632 20.273 1.00 80.38 118 PRO A O 1
ATOM 901 N N . VAL A 1 119 ? -23.286 6.639 19.598 1.00 80.62 119 VAL A N 1
ATOM 902 C CA . VAL A 1 119 ? -23.706 6.292 18.236 1.00 80.62 119 VAL A CA 1
ATOM 903 C C . VAL A 1 119 ? -24.610 5.055 18.217 1.00 80.62 119 VAL A C 1
ATOM 905 O O . VAL A 1 119 ? -25.686 5.085 17.620 1.00 80.62 119 VAL A O 1
ATOM 908 N N . LEU A 1 120 ? -24.215 3.980 18.906 1.00 80.81 120 LEU A N 1
ATOM 909 C CA . LEU A 1 120 ? -24.935 2.697 18.908 1.00 80.81 120 LEU A CA 1
ATOM 910 C C . LEU A 1 120 ? -25.894 2.507 20.092 1.00 80.81 120 LEU A C 1
ATOM 912 O O . LEU A 1 120 ? -26.834 1.718 20.011 1.00 80.81 120 LEU A O 1
ATOM 916 N N . GLY A 1 121 ? -25.694 3.229 21.194 1.00 82.06 121 GLY A N 1
ATOM 917 C CA . GLY A 1 121 ? -26.370 2.954 22.459 1.00 82.06 121 GLY A CA 1
ATOM 918 C C . GLY A 1 121 ? -25.760 1.755 23.210 1.00 82.06 121 GLY A C 1
ATOM 919 O O . GLY A 1 121 ? -25.030 0.947 22.632 1.00 82.06 121 GLY A O 1
ATOM 920 N N . PRO A 1 122 ? -26.035 1.623 24.521 1.00 84.12 122 PRO A N 1
ATOM 921 C CA . PRO A 1 122 ? -25.313 0.699 25.401 1.00 84.12 122 PRO A CA 1
ATOM 922 C C . PRO A 1 122 ? -25.525 -0.785 25.062 1.00 84.12 122 PRO A C 1
ATOM 924 O O . PRO A 1 122 ? -24.591 -1.572 25.188 1.00 84.12 122 PRO A O 1
ATOM 927 N N . GLU A 1 123 ? -26.717 -1.170 24.604 1.00 86.19 123 GLU A N 1
ATOM 928 C CA . GLU A 1 123 ? -27.060 -2.565 24.292 1.00 86.19 123 GLU A CA 1
ATOM 929 C C . GLU A 1 123 ? -26.363 -3.061 23.011 1.00 86.19 123 GLU A C 1
ATOM 931 O O . GLU A 1 123 ? -25.684 -4.093 23.018 1.00 86.19 123 GLU A O 1
ATOM 936 N N . GLN A 1 124 ? -26.460 -2.291 21.920 1.00 86.31 124 GLN A N 1
ATOM 937 C CA . GLN A 1 124 ? -25.818 -2.626 20.644 1.00 86.31 124 GLN A CA 1
ATOM 938 C C . GLN A 1 124 ? -24.288 -2.550 20.765 1.00 86.31 124 GLN A C 1
ATOM 940 O O . GLN A 1 124 ? -23.589 -3.453 20.305 1.00 86.31 124 GLN A O 1
ATOM 945 N N . ALA A 1 125 ? -23.758 -1.524 21.444 1.00 84.00 125 ALA A N 1
ATOM 946 C CA . ALA A 1 125 ? -22.319 -1.368 21.643 1.00 84.00 125 ALA A CA 1
ATOM 947 C C . ALA A 1 125 ? -21.702 -2.554 22.402 1.00 84.00 125 ALA A C 1
ATOM 949 O O . ALA A 1 125 ? -20.616 -3.000 22.042 1.00 84.00 125 ALA A O 1
ATOM 950 N N . GLN A 1 126 ? -22.383 -3.098 23.419 1.00 87.81 126 GLN A N 1
ATOM 951 C CA . GLN A 1 126 ? -21.898 -4.274 24.152 1.00 87.81 126 GLN A CA 1
ATOM 952 C C . GLN A 1 126 ? -22.019 -5.565 23.337 1.00 87.81 126 GLN A C 1
ATOM 954 O O . GLN A 1 126 ? -21.089 -6.370 23.343 1.00 87.81 126 GLN A O 1
ATOM 959 N N . THR A 1 127 ? -23.120 -5.737 22.603 1.00 88.88 127 THR A N 1
ATOM 960 C CA . THR A 1 127 ? -23.371 -6.934 21.783 1.00 88.88 127 THR A CA 1
ATOM 961 C C . THR A 1 127 ? -22.344 -7.080 20.657 1.00 88.88 127 THR A C 1
ATOM 963 O O . THR A 1 127 ? -21.783 -8.158 20.465 1.00 88.88 127 THR A O 1
ATOM 966 N N . TYR A 1 128 ? -22.037 -5.988 19.947 1.00 88.25 128 TYR A N 1
ATOM 967 C CA . TYR A 1 128 ? -21.121 -5.993 18.795 1.00 88.25 128 TYR A CA 1
ATOM 968 C C . TYR A 1 128 ? -19.673 -5.617 19.144 1.00 88.25 128 TYR A C 1
ATOM 970 O O . TYR A 1 128 ? -18.802 -5.642 18.271 1.00 88.25 128 TYR A O 1
ATOM 978 N N . ARG A 1 129 ? -19.377 -5.342 20.424 1.00 88.19 129 ARG A N 1
ATOM 979 C CA . ARG A 1 129 ? -18.030 -5.040 20.945 1.00 88.19 129 ARG A CA 1
ATOM 980 C C . ARG A 1 129 ? -16.918 -5.932 20.370 1.00 88.19 129 ARG A C 1
ATO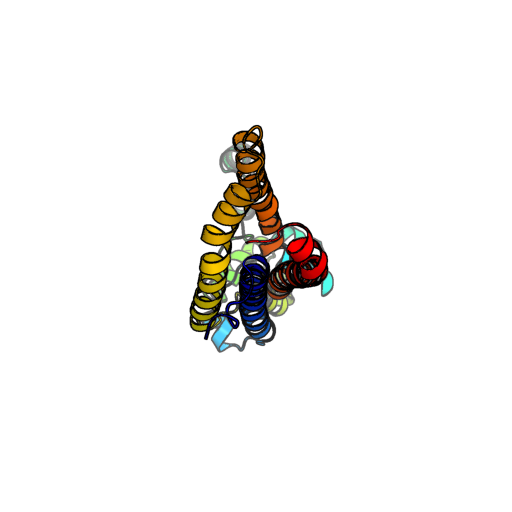M 982 O O . ARG A 1 129 ? -15.957 -5.371 19.844 1.00 88.19 129 ARG A O 1
ATOM 989 N N . PRO A 1 130 ? -16.990 -7.280 20.422 1.00 87.38 130 PRO A N 1
ATOM 990 C CA . PRO A 1 130 ? -15.878 -8.117 19.961 1.00 87.38 130 PRO A CA 1
ATOM 991 C C . PRO A 1 130 ? -15.620 -7.982 18.455 1.00 87.38 130 PRO A C 1
ATOM 993 O O . PRO A 1 130 ? -14.472 -8.024 18.014 1.00 87.38 130 PRO A O 1
ATOM 996 N N . GLN A 1 131 ? -16.672 -7.783 17.662 1.00 86.56 131 GLN A N 1
ATOM 997 C CA . GLN A 1 131 ? -16.574 -7.653 16.210 1.00 86.56 131 GLN A CA 1
ATOM 998 C C . GLN A 1 131 ? -16.011 -6.281 15.830 1.00 86.56 131 GLN A C 1
ATOM 1000 O O . GLN A 1 131 ? -15.084 -6.202 15.022 1.00 86.56 131 GLN A O 1
ATOM 1005 N N . ILE A 1 132 ? -16.495 -5.213 16.476 1.00 85.88 132 ILE A N 1
ATOM 1006 C CA . ILE A 1 132 ? -15.987 -3.848 16.291 1.00 85.88 132 ILE A CA 1
ATOM 1007 C C . ILE A 1 132 ? -14.499 -3.805 16.643 1.00 85.88 132 ILE A C 1
ATOM 1009 O O . ILE A 1 132 ? -13.679 -3.422 15.815 1.00 85.88 132 ILE A O 1
ATOM 1013 N N . LEU A 1 133 ? -14.109 -4.294 17.822 1.00 87.38 133 LEU A N 1
ATOM 1014 C CA . LEU A 1 133 ? -12.708 -4.266 18.249 1.00 87.38 133 LEU A CA 1
ATOM 1015 C C . LEU A 1 133 ? -11.795 -5.058 17.322 1.00 87.38 133 LEU A C 1
ATOM 1017 O O . LEU A 1 133 ? -10.712 -4.584 16.984 1.00 87.38 133 LEU A O 1
ATOM 1021 N N . ARG A 1 134 ? -12.219 -6.246 16.884 1.00 86.12 134 ARG A N 1
ATOM 1022 C CA . ARG A 1 134 ? -11.430 -7.077 15.972 1.00 86.12 134 ARG A CA 1
ATOM 1023 C C . ARG A 1 134 ? -11.185 -6.388 14.632 1.00 86.12 134 ARG A C 1
ATOM 1025 O O . ARG A 1 134 ? -10.052 -6.398 14.158 1.00 86.12 134 ARG A O 1
ATOM 1032 N N . HIS A 1 135 ? -12.215 -5.796 14.031 1.00 86.75 135 HIS A N 1
ATOM 1033 C CA . HIS A 1 135 ? -12.123 -5.218 12.685 1.00 86.75 135 HIS A CA 1
ATOM 1034 C C . HIS A 1 135 ? -11.619 -3.778 12.656 1.00 86.75 135 HIS A C 1
ATOM 1036 O O . HIS A 1 135 ? -11.163 -3.319 11.607 1.00 86.75 135 HIS A O 1
ATOM 1042 N N . SER A 1 136 ? -11.685 -3.066 13.779 1.00 85.56 136 SER A N 1
ATOM 1043 C CA . SER A 1 136 ? -11.117 -1.724 13.926 1.00 85.56 136 SER A CA 1
ATOM 1044 C C . SER A 1 136 ? -9.651 -1.744 14.345 1.00 85.56 136 SER A C 1
ATOM 1046 O O . SER A 1 136 ? -8.983 -0.716 14.251 1.00 85.56 136 SER A O 1
ATOM 1048 N N . TYR A 1 137 ? -9.132 -2.868 14.845 1.00 86.00 137 TYR A N 1
ATOM 1049 C CA . TYR A 1 137 ? -7.773 -2.929 15.370 1.00 86.00 137 TYR A CA 1
ATOM 1050 C C . TYR A 1 137 ? -6.720 -2.714 14.274 1.00 86.00 137 TYR A C 1
ATOM 1052 O O . TYR A 1 137 ? -6.683 -3.392 13.246 1.00 86.00 137 TYR A O 1
ATOM 1060 N N . LEU A 1 138 ? -5.820 -1.764 14.520 1.00 85.50 138 LEU A N 1
ATOM 1061 C CA . LEU A 1 138 ? -4.677 -1.474 13.668 1.00 85.50 138 LEU A CA 1
ATOM 1062 C C . LEU A 1 138 ? -3.486 -2.314 14.122 1.00 85.50 138 LEU A C 1
ATOM 1064 O O . LEU A 1 138 ? -2.795 -1.986 15.094 1.00 85.50 138 LEU A O 1
ATOM 1068 N N . PHE A 1 139 ? -3.232 -3.387 13.380 1.00 84.62 139 PHE A N 1
ATOM 1069 C CA . PHE A 1 139 ? -2.092 -4.264 13.611 1.00 84.62 139 PHE A CA 1
ATOM 1070 C C . PHE A 1 139 ? -0.772 -3.495 13.502 1.00 84.62 139 PHE A C 1
ATOM 1072 O O . PHE A 1 139 ? -0.571 -2.664 12.614 1.00 84.62 139 PHE A O 1
ATOM 1079 N N . LYS A 1 140 ? 0.149 -3.793 14.418 1.00 82.25 140 LYS A N 1
ATOM 1080 C CA . LYS A 1 140 ? 1.505 -3.241 14.426 1.00 82.25 140 LYS A CA 1
ATOM 1081 C C . LYS A 1 140 ? 2.463 -4.318 13.937 1.00 82.25 140 LYS A C 1
ATOM 1083 O O . LYS A 1 140 ? 2.417 -5.450 14.406 1.00 82.25 140 LYS A O 1
ATOM 1088 N N . VAL A 1 141 ? 3.348 -3.946 13.024 1.00 86.56 141 VAL A N 1
ATOM 1089 C CA . VAL A 1 141 ? 4.421 -4.810 12.521 1.00 86.56 141 VAL A CA 1
ATOM 1090 C C . VAL A 1 141 ? 5.769 -4.161 12.802 1.00 86.56 141 VAL A C 1
ATOM 1092 O O . VAL A 1 141 ? 5.852 -2.946 12.991 1.00 86.56 141 VAL A O 1
ATOM 1095 N N . SER A 1 142 ? 6.830 -4.968 12.854 1.00 89.94 142 SER A N 1
ATOM 1096 C CA . SER A 1 142 ? 8.179 -4.448 13.088 1.00 89.94 142 SER A CA 1
ATOM 1097 C C . SER A 1 142 ? 8.571 -3.429 12.003 1.00 89.94 142 SER A C 1
ATOM 1099 O O . SER A 1 142 ? 8.437 -3.745 10.816 1.00 89.94 142 SER A O 1
ATOM 1101 N N . PRO A 1 143 ? 9.128 -2.254 12.366 1.00 91.69 143 PRO A N 1
ATOM 1102 C CA . PRO A 1 143 ? 9.638 -1.274 11.403 1.00 91.69 143 PRO A CA 1
ATOM 1103 C C . PRO A 1 143 ? 10.714 -1.837 10.465 1.00 91.69 143 PRO A C 1
ATOM 1105 O O . PRO A 1 143 ? 10.931 -1.306 9.378 1.00 91.69 143 PRO A O 1
ATOM 1108 N N . PHE A 1 144 ? 11.368 -2.934 10.858 1.00 93.88 144 PHE A N 1
ATOM 1109 C CA . PHE A 1 144 ? 12.390 -3.599 10.055 1.00 93.88 144 PHE A CA 1
ATOM 1110 C C . PHE A 1 144 ? 11.878 -4.041 8.676 1.00 93.88 144 PHE A C 1
ATOM 1112 O O . PHE A 1 144 ? 12.613 -3.953 7.695 1.00 93.88 144 PHE A O 1
ATOM 1119 N N . TRP A 1 145 ? 10.604 -4.439 8.572 1.00 94.25 145 TRP A N 1
ATOM 1120 C CA . TRP A 1 145 ? 9.981 -4.794 7.292 1.00 94.25 145 TRP A CA 1
ATOM 1121 C C . TRP A 1 145 ? 9.978 -3.629 6.303 1.00 94.25 145 TRP A C 1
ATOM 1123 O O . TRP A 1 145 ? 10.277 -3.821 5.125 1.00 94.25 145 TRP A O 1
ATOM 1133 N N . LEU A 1 146 ? 9.683 -2.421 6.792 1.00 93.69 146 LEU A N 1
ATOM 1134 C CA . LEU A 1 146 ? 9.717 -1.209 5.979 1.00 93.69 146 LEU A CA 1
ATOM 1135 C C . LEU A 1 146 ? 11.147 -0.895 5.556 1.00 93.69 146 LEU A C 1
ATOM 1137 O O . LEU A 1 146 ? 11.383 -0.683 4.374 1.00 93.69 146 LEU A O 1
ATOM 1141 N N . ILE A 1 147 ? 12.106 -0.929 6.487 1.00 95.62 147 ILE A N 1
ATOM 1142 C CA . ILE A 1 147 ? 13.520 -0.665 6.178 1.00 95.62 147 ILE A CA 1
ATOM 1143 C C . ILE A 1 147 ? 14.013 -1.605 5.073 1.00 95.62 147 ILE A C 1
ATOM 1145 O O . ILE A 1 147 ? 14.612 -1.155 4.097 1.00 95.62 147 ILE A O 1
ATOM 1149 N N . LEU A 1 148 ? 13.721 -2.902 5.192 1.00 95.50 148 LEU A N 1
ATOM 1150 C CA . LEU A 1 148 ? 14.131 -3.901 4.213 1.00 95.50 148 LEU A CA 1
ATOM 1151 C C . LEU A 1 148 ? 13.460 -3.678 2.850 1.00 95.50 148 LEU A C 1
ATOM 1153 O O . LEU A 1 148 ? 14.140 -3.687 1.826 1.00 95.50 148 LEU A O 1
ATOM 1157 N N . ALA A 1 149 ? 12.146 -3.443 2.824 1.00 95.69 149 ALA A N 1
ATOM 1158 C CA . ALA A 1 149 ? 11.428 -3.161 1.585 1.00 95.69 149 ALA A CA 1
ATOM 1159 C C . ALA A 1 149 ? 11.964 -1.894 0.897 1.00 95.69 149 ALA A C 1
ATOM 1161 O O . ALA A 1 149 ? 12.247 -1.922 -0.304 1.00 95.69 149 ALA A O 1
ATOM 1162 N N . TYR A 1 150 ? 12.181 -0.816 1.656 1.00 94.75 150 TYR A N 1
ATOM 1163 C CA . TYR A 1 150 ? 12.750 0.433 1.149 1.00 94.75 150 TYR A CA 1
ATOM 1164 C C . TYR A 1 150 ? 14.169 0.243 0.606 1.00 94.75 150 TYR A C 1
ATOM 1166 O O . TYR A 1 150 ? 14.491 0.752 -0.467 1.00 94.75 150 TYR A O 1
ATOM 1174 N N . ALA A 1 151 ? 15.011 -0.536 1.286 1.00 95.62 151 ALA A N 1
ATOM 1175 C CA . ALA A 1 151 ? 16.345 -0.856 0.790 1.00 95.62 151 ALA A CA 1
ATOM 1176 C C . ALA A 1 151 ? 16.281 -1.592 -0.561 1.00 95.62 151 ALA A C 1
ATOM 1178 O O . ALA A 1 151 ? 16.965 -1.209 -1.510 1.00 95.62 151 ALA A O 1
ATOM 1179 N N . VAL A 1 152 ? 15.417 -2.605 -0.682 1.00 95.50 152 VAL A N 1
ATOM 1180 C CA . VAL A 1 152 ? 15.278 -3.400 -1.913 1.00 95.50 152 VAL A CA 1
ATOM 1181 C C . VAL A 1 152 ? 14.686 -2.583 -3.066 1.00 95.50 152 VAL A C 1
ATOM 1183 O O . VAL A 1 152 ? 15.193 -2.669 -4.186 1.00 95.50 152 VAL A O 1
ATOM 1186 N N . VAL A 1 153 ? 13.653 -1.766 -2.824 1.00 94.62 153 VAL A N 1
ATOM 1187 C CA . VAL A 1 153 ? 13.062 -0.932 -3.888 1.00 94.62 153 VAL A CA 1
ATOM 1188 C C . VAL A 1 153 ? 14.038 0.140 -4.353 1.00 94.62 153 VAL A C 1
ATOM 1190 O O . VAL A 1 153 ? 14.175 0.331 -5.556 1.00 94.62 153 VAL A O 1
ATOM 1193 N N . THR A 1 154 ? 14.794 0.751 -3.436 1.00 94.56 154 THR A N 1
ATOM 1194 C CA . THR A 1 154 ? 15.813 1.751 -3.784 1.00 94.56 154 THR A CA 1
ATOM 1195 C C . THR A 1 154 ? 16.895 1.135 -4.672 1.00 94.56 154 THR A C 1
ATOM 1197 O O . THR A 1 154 ? 17.282 1.730 -5.674 1.00 94.56 154 THR A O 1
ATOM 1200 N N . LEU A 1 155 ? 17.347 -0.090 -4.376 1.00 92.69 155 LEU A N 1
ATOM 1201 C CA . LEU A 1 155 ? 18.269 -0.819 -5.256 1.00 92.69 155 LEU A CA 1
ATOM 1202 C C . LEU A 1 155 ? 17.667 -1.053 -6.650 1.00 92.69 155 LEU A C 1
ATOM 1204 O O . LEU A 1 155 ? 18.364 -0.882 -7.649 1.00 92.69 155 LEU A O 1
ATOM 1208 N N . GLY A 1 156 ? 16.378 -1.394 -6.730 1.00 90.62 156 GLY A N 1
ATOM 1209 C CA . GLY A 1 156 ? 15.658 -1.505 -8.001 1.00 90.62 156 GLY A CA 1
ATOM 1210 C C . GLY A 1 156 ? 15.598 -0.179 -8.769 1.00 90.62 156 GLY A C 1
ATOM 1211 O O . GLY A 1 156 ? 15.917 -0.130 -9.959 1.00 90.62 156 GLY A O 1
ATOM 1212 N N . GLU A 1 157 ? 15.271 0.920 -8.092 1.00 90.62 157 GLU A N 1
ATOM 1213 C CA . GLU A 1 157 ? 15.189 2.262 -8.680 1.00 90.62 157 GLU A CA 1
ATOM 1214 C C . GLU A 1 157 ? 16.539 2.782 -9.178 1.00 90.62 157 GLU A C 1
ATOM 1216 O O . GLU A 1 157 ? 16.607 3.394 -10.250 1.00 90.62 157 GLU A O 1
ATOM 1221 N N . LEU A 1 158 ? 17.625 2.487 -8.458 1.00 90.19 158 LEU A N 1
ATOM 1222 C CA . LEU A 1 158 ? 18.991 2.808 -8.877 1.00 90.19 158 LEU A CA 1
ATOM 1223 C C . LEU A 1 158 ? 19.381 2.092 -10.176 1.00 90.19 158 LEU A C 1
ATOM 1225 O O . LEU A 1 158 ? 20.200 2.602 -10.939 1.00 90.19 158 LEU A O 1
ATOM 1229 N N . MET A 1 159 ? 18.791 0.931 -10.464 1.00 86.25 159 MET A N 1
ATOM 1230 C CA . MET A 1 159 ? 18.997 0.232 -11.734 1.00 86.25 159 MET A CA 1
ATOM 1231 C C . MET A 1 159 ? 18.096 0.772 -12.848 1.00 86.25 159 MET A C 1
ATOM 1233 O O . MET A 1 159 ? 18.490 0.748 -14.011 1.00 86.25 159 MET A O 1
ATOM 1237 N N . LEU A 1 160 ? 16.895 1.251 -12.520 1.00 84.94 160 LEU A N 1
ATOM 1238 C CA . LEU A 1 160 ? 15.896 1.670 -13.505 1.00 84.94 160 LEU A CA 1
ATOM 1239 C C . LEU A 1 160 ? 16.073 3.125 -13.961 1.00 84.94 160 LEU A C 1
ATOM 1241 O O . LEU A 1 160 ? 16.031 3.393 -15.162 1.00 84.94 160 LEU A O 1
ATOM 1245 N N . SER A 1 161 ? 16.299 4.061 -13.037 1.00 81.56 161 SER A N 1
ATOM 1246 C CA . SER A 1 161 ? 16.297 5.503 -13.329 1.00 81.56 161 SER A CA 1
ATOM 1247 C C . SER A 1 161 ? 17.459 5.983 -14.222 1.00 81.56 161 SER A C 1
ATOM 1249 O O . SER A 1 161 ? 17.170 6.618 -15.243 1.00 81.56 161 SER A O 1
ATOM 1251 N N . PRO A 1 162 ? 18.748 5.654 -13.970 1.00 79.44 162 PRO A N 1
ATOM 1252 C CA . PRO A 1 162 ? 19.831 6.065 -14.866 1.00 79.44 162 PRO A CA 1
ATOM 1253 C C . PRO A 1 162 ? 19.835 5.274 -16.181 1.00 79.44 162 PRO A C 1
ATOM 1255 O O . PRO A 1 162 ? 20.215 5.805 -17.228 1.00 79.44 162 PRO A O 1
ATOM 1258 N N . MET A 1 163 ? 19.399 4.008 -16.166 1.00 82.88 163 MET A N 1
ATOM 1259 C CA . MET A 1 163 ? 19.399 3.175 -17.372 1.00 82.88 163 MET A CA 1
ATOM 1260 C C . MET A 1 163 ? 18.261 3.523 -18.324 1.00 82.88 163 MET A C 1
ATOM 1262 O O . MET A 1 163 ? 18.476 3.492 -19.533 1.00 82.88 163 MET A O 1
ATOM 1266 N N . GLY A 1 164 ? 17.089 3.899 -17.810 1.00 82.06 164 GLY A N 1
ATOM 1267 C CA . GLY A 1 164 ? 15.943 4.283 -18.632 1.00 82.06 164 GLY A CA 1
ATOM 1268 C C . GLY A 1 164 ? 16.241 5.485 -19.527 1.00 82.06 164 GLY A C 1
ATOM 1269 O O . GLY A 1 164 ? 16.128 5.395 -20.750 1.00 82.06 164 GLY A O 1
ATOM 1270 N N . LEU A 1 165 ? 16.738 6.579 -18.943 1.00 82.88 165 LEU A N 1
ATOM 1271 C CA . LEU A 1 165 ? 17.137 7.776 -19.695 1.00 82.88 165 LEU A CA 1
ATOM 1272 C C . LEU A 1 165 ? 18.311 7.506 -20.652 1.00 82.88 165 LEU A C 1
ATOM 1274 O O . LEU A 1 165 ? 18.318 7.981 -21.793 1.00 82.88 165 LEU A O 1
ATOM 1278 N N . SER A 1 166 ? 19.294 6.706 -20.223 1.00 84.31 166 SER A N 1
ATOM 1279 C CA . SER A 1 166 ? 20.415 6.316 -21.087 1.00 84.31 166 SER A CA 1
ATOM 1280 C C . SER A 1 166 ? 19.945 5.505 -22.299 1.00 84.31 166 SER A C 1
ATOM 1282 O O . SER A 1 166 ? 20.395 5.754 -23.415 1.00 84.31 166 SER A O 1
ATOM 1284 N N . LEU A 1 167 ? 19.000 4.583 -22.117 1.00 82.81 167 LEU A N 1
ATOM 1285 C CA . LEU A 1 167 ? 18.471 3.761 -23.201 1.00 82.81 167 LEU A CA 1
ATOM 1286 C C . LEU A 1 167 ? 17.678 4.605 -24.204 1.00 82.81 167 LEU A C 1
ATOM 1288 O O . LEU A 1 167 ? 17.919 4.501 -25.406 1.00 82.81 167 LEU A O 1
ATOM 1292 N N . VAL A 1 168 ? 16.810 5.502 -23.727 1.00 84.00 168 VAL A N 1
ATOM 1293 C CA . VAL A 1 168 ? 16.045 6.405 -24.601 1.00 84.00 168 VAL A CA 1
ATOM 1294 C C . VAL A 1 168 ? 16.979 7.291 -25.428 1.00 84.00 168 VAL A C 1
ATOM 1296 O O . VAL A 1 168 ? 16.781 7.418 -26.632 1.00 84.00 168 VAL A O 1
ATOM 1299 N N . SER A 1 169 ? 18.041 7.848 -24.835 1.00 81.81 169 SER A N 1
ATOM 1300 C CA . SER A 1 169 ? 19.001 8.682 -25.582 1.00 81.81 169 SER A CA 1
ATOM 1301 C C . SER A 1 169 ? 19.821 7.914 -26.625 1.00 81.81 169 SER A C 1
ATOM 1303 O O . SER A 1 169 ? 20.110 8.474 -27.682 1.00 81.81 169 SER A O 1
ATOM 1305 N N . LYS A 1 170 ? 20.189 6.655 -26.348 1.00 81.38 170 LYS A N 1
ATOM 1306 C CA . LYS A 1 170 ? 21.013 5.826 -27.246 1.00 81.38 170 LYS A CA 1
ATOM 1307 C C . LYS A 1 170 ? 20.225 5.205 -28.398 1.00 81.38 170 LYS A C 1
ATOM 1309 O O . LYS A 1 170 ? 20.773 5.045 -29.481 1.00 81.38 170 LYS A O 1
ATOM 1314 N N . VAL A 1 171 ? 18.965 4.844 -28.165 1.00 83.81 171 VAL A N 1
ATOM 1315 C CA . VAL A 1 171 ? 18.106 4.183 -29.163 1.00 83.81 171 VAL A CA 1
ATOM 1316 C C . VAL A 1 171 ? 17.379 5.201 -30.045 1.00 83.81 171 VAL A C 1
ATOM 1318 O O . VAL A 1 171 ? 16.978 4.885 -31.164 1.00 83.81 171 VAL A O 1
ATOM 1321 N N . ALA A 1 172 ? 17.210 6.437 -29.570 1.00 84.75 172 ALA A N 1
ATOM 1322 C CA . ALA A 1 172 ? 16.463 7.452 -30.293 1.00 84.75 172 ALA A CA 1
ATOM 1323 C C . ALA A 1 172 ? 17.178 7.945 -31.574 1.00 84.75 172 ALA A C 1
ATOM 1325 O O . ALA A 1 172 ? 18.319 8.413 -31.504 1.00 84.75 172 ALA A O 1
ATOM 1326 N N . PRO A 1 173 ? 16.492 7.966 -32.738 1.00 83.38 173 PRO A N 1
ATOM 1327 C CA . PRO A 1 173 ? 17.020 8.570 -33.958 1.00 83.38 173 PRO A CA 1
ATOM 1328 C C . PRO A 1 173 ? 17.294 10.060 -33.758 1.00 83.38 173 PRO A C 1
ATOM 1330 O O . PRO A 1 173 ? 16.470 10.764 -33.173 1.00 83.38 173 PRO A O 1
ATOM 1333 N N . ILE A 1 174 ? 18.397 10.570 -34.314 1.00 84.19 174 ILE A N 1
ATOM 1334 C CA . ILE A 1 174 ? 18.876 11.953 -34.113 1.00 84.19 174 ILE A CA 1
ATOM 1335 C C . ILE A 1 174 ? 17.771 13.005 -34.294 1.00 84.19 174 ILE A C 1
ATOM 1337 O O . ILE A 1 174 ? 17.681 13.928 -33.484 1.00 84.19 174 ILE A O 1
ATOM 1341 N N . ARG A 1 175 ? 16.911 12.825 -35.307 1.00 88.56 175 ARG A N 1
ATOM 1342 C CA . ARG A 1 175 ? 15.795 13.718 -35.664 1.00 88.56 175 ARG A CA 1
ATOM 1343 C C . ARG A 1 175 ? 14.608 13.670 -34.688 1.00 88.56 175 ARG A C 1
ATOM 1345 O O . ARG A 1 175 ? 13.858 14.634 -34.619 1.00 88.56 175 ARG A O 1
ATOM 1352 N N . MET A 1 176 ? 14.428 12.578 -33.940 1.00 88.94 176 MET A N 1
ATOM 1353 C CA . MET A 1 176 ? 13.277 12.340 -33.047 1.00 88.94 176 MET A CA 1
ATOM 1354 C C . MET A 1 176 ? 13.666 12.233 -31.563 1.00 88.94 176 MET A C 1
ATOM 1356 O O . MET A 1 176 ? 12.821 11.904 -30.732 1.00 88.94 176 MET A O 1
ATOM 1360 N N . ARG A 1 177 ? 14.923 12.538 -31.202 1.00 85.00 177 ARG A N 1
ATOM 1361 C CA . ARG A 1 177 ? 15.418 12.469 -29.813 1.00 85.00 177 ARG A CA 1
ATOM 1362 C C . ARG A 1 177 ? 14.553 13.245 -28.820 1.00 85.00 177 ARG A C 1
ATOM 1364 O O . ARG A 1 177 ? 14.234 12.709 -27.763 1.00 85.00 177 ARG A O 1
ATOM 1371 N N . GLY A 1 178 ? 14.127 14.458 -29.177 1.00 87.94 178 GLY A N 1
ATOM 1372 C CA . GLY A 1 178 ? 13.245 15.269 -28.329 1.00 87.94 178 GLY A CA 1
ATOM 1373 C C . GLY A 1 178 ? 11.879 14.620 -28.085 1.00 87.94 178 GLY A C 1
ATOM 1374 O O . GLY A 1 178 ? 11.400 14.612 -26.955 1.00 87.94 178 GLY A O 1
ATOM 1375 N N . LEU A 1 179 ? 11.289 13.999 -29.113 1.00 91.81 179 LEU A N 1
ATOM 1376 C CA . LEU A 1 179 ? 9.990 13.329 -29.003 1.00 91.81 179 LEU A CA 1
ATOM 1377 C C . LEU A 1 179 ? 10.063 12.078 -28.117 1.00 91.81 179 LEU A C 1
ATOM 1379 O O . LEU A 1 179 ? 9.201 11.878 -27.267 1.00 91.81 179 LEU A O 1
ATOM 1383 N N . LEU A 1 180 ? 11.101 11.252 -28.280 1.00 90.56 180 LEU A N 1
ATOM 1384 C CA . LEU A 1 180 ? 11.270 10.033 -27.481 1.00 90.56 180 LEU A CA 1
ATOM 1385 C C . LEU A 1 180 ? 11.624 10.336 -26.018 1.00 90.56 180 LEU A C 1
ATOM 1387 O O . LEU A 1 180 ? 11.138 9.646 -25.124 1.00 90.56 180 LEU A O 1
ATOM 1391 N N . MET A 1 181 ? 12.380 11.409 -25.758 1.00 89.75 181 MET A N 1
ATOM 1392 C CA . MET A 1 181 ? 12.561 11.933 -24.397 1.00 89.75 181 MET A CA 1
ATOM 1393 C C . MET A 1 181 ? 11.248 12.449 -23.801 1.00 89.75 181 MET A C 1
ATOM 1395 O O . MET A 1 181 ? 10.951 12.163 -22.644 1.00 89.75 181 MET A O 1
ATOM 1399 N N . GLY A 1 182 ? 10.418 13.133 -24.594 1.00 90.50 182 GLY A N 1
ATOM 1400 C CA . GLY A 1 182 ? 9.049 13.474 -24.197 1.00 90.50 182 GLY A CA 1
ATOM 1401 C C . GLY A 1 182 ? 8.229 12.233 -23.828 1.00 90.50 182 GLY A C 1
ATOM 1402 O O . GLY A 1 182 ? 7.560 12.224 -22.799 1.00 90.50 182 GLY A O 1
ATOM 1403 N N . GLY A 1 183 ? 8.353 11.152 -24.604 1.00 91.44 183 GLY A N 1
ATOM 1404 C CA . GLY A 1 183 ? 7.715 9.863 -24.323 1.00 91.44 183 GLY A CA 1
ATOM 1405 C C . GLY A 1 183 ? 8.105 9.260 -22.969 1.00 91.44 183 GLY A C 1
ATOM 1406 O O . GLY A 1 183 ? 7.240 8.747 -22.263 1.00 91.44 183 GLY A O 1
ATOM 1407 N N . TRP A 1 184 ? 9.373 9.382 -22.561 1.00 88.88 184 TRP A N 1
ATOM 1408 C CA . TRP A 1 184 ? 9.821 8.972 -21.223 1.00 88.88 184 TRP A CA 1
ATOM 1409 C C . TRP A 1 184 ? 9.108 9.757 -20.112 1.00 88.88 184 TRP A C 1
ATOM 1411 O O . TRP A 1 184 ? 8.593 9.162 -19.168 1.00 88.88 184 TRP A O 1
ATOM 1421 N N . PHE A 1 185 ? 9.002 11.083 -20.241 1.00 90.31 185 PHE A N 1
ATOM 1422 C CA . PHE A 1 185 ? 8.286 11.906 -19.259 1.00 90.31 185 PHE A CA 1
ATOM 1423 C C . PHE A 1 185 ? 6.781 11.625 -19.229 1.00 90.31 185 PHE A C 1
ATOM 1425 O O . PHE A 1 185 ? 6.187 11.609 -18.151 1.00 90.31 185 PHE A O 1
ATOM 1432 N N . VAL A 1 186 ? 6.167 11.353 -20.383 1.00 93.88 186 VAL A N 1
ATOM 1433 C CA . VAL A 1 186 ? 4.758 10.941 -20.458 1.00 93.88 186 VAL A CA 1
ATOM 1434 C C . VAL A 1 186 ? 4.545 9.610 -19.735 1.00 93.88 186 VAL A C 1
ATOM 1436 O O . VAL A 1 186 ? 3.590 9.490 -18.970 1.00 93.88 186 VAL A O 1
ATOM 1439 N N . ALA A 1 187 ? 5.446 8.637 -19.899 1.00 91.00 187 ALA A N 1
ATOM 1440 C CA . ALA A 1 187 ? 5.377 7.375 -19.164 1.00 91.00 187 ALA A CA 1
ATOM 1441 C C . ALA A 1 187 ? 5.436 7.597 -17.641 1.00 91.00 187 ALA A C 1
ATOM 1443 O O . ALA A 1 187 ? 4.618 7.036 -16.912 1.00 91.00 187 ALA A O 1
ATOM 1444 N N . THR A 1 188 ? 6.324 8.475 -17.161 1.00 90.81 188 THR A N 1
ATOM 1445 C CA . THR A 1 188 ? 6.389 8.863 -15.740 1.00 90.81 188 THR A CA 1
ATOM 1446 C C . THR A 1 188 ? 5.104 9.548 -15.269 1.00 90.81 188 THR A C 1
ATOM 1448 O O . THR A 1 188 ? 4.600 9.235 -14.193 1.00 90.81 188 THR A O 1
ATOM 1451 N N . ALA A 1 189 ? 4.528 10.448 -16.071 1.00 94.31 189 ALA A N 1
ATOM 1452 C CA . ALA A 1 189 ? 3.273 11.119 -15.737 1.00 94.31 189 ALA A CA 1
ATOM 1453 C C . ALA A 1 189 ? 2.100 10.129 -15.623 1.00 94.31 189 ALA A C 1
ATOM 1455 O O . ALA A 1 189 ? 1.302 10.221 -14.689 1.00 94.31 189 ALA A O 1
ATOM 1456 N N . ILE A 1 190 ? 2.021 9.149 -16.529 1.00 95.19 190 ILE A N 1
ATOM 1457 C CA . ILE A 1 190 ? 1.032 8.064 -16.460 1.00 95.19 190 ILE A CA 1
ATOM 1458 C C . ILE A 1 190 ? 1.268 7.209 -15.210 1.00 95.19 190 ILE A C 1
ATOM 1460 O O . ILE A 1 190 ? 0.315 6.932 -14.485 1.00 95.19 190 ILE A O 1
ATOM 1464 N N . GLY A 1 191 ? 2.519 6.847 -14.908 1.00 90.88 191 GLY A N 1
ATOM 1465 C CA . GLY A 1 191 ? 2.874 6.123 -13.683 1.00 90.88 191 GLY A CA 1
ATOM 1466 C C . GLY A 1 191 ? 2.416 6.857 -12.421 1.00 90.88 191 GLY A C 1
ATOM 1467 O O . GLY A 1 191 ? 1.758 6.269 -11.566 1.00 90.88 191 GLY A O 1
ATOM 1468 N N . ASN A 1 192 ? 2.650 8.170 -12.354 1.00 92.56 192 ASN A N 1
ATOM 1469 C CA . ASN A 1 192 ? 2.165 9.009 -11.259 1.00 92.56 192 ASN A CA 1
ATOM 1470 C C . ASN A 1 192 ? 0.634 9.046 -11.196 1.00 92.56 192 ASN A C 1
ATOM 1472 O O . ASN A 1 192 ? 0.072 8.982 -10.108 1.00 92.56 192 ASN A O 1
ATOM 1476 N N . LYS A 1 193 ? -0.068 9.086 -12.335 1.00 93.38 193 LYS A N 1
ATOM 1477 C CA . LYS A 1 193 ? -1.539 9.022 -12.359 1.00 93.38 193 LYS A CA 1
ATOM 1478 C C . LYS A 1 193 ? -2.066 7.690 -11.809 1.00 93.38 193 LYS A C 1
ATOM 1480 O O . LYS A 1 193 ? -3.091 7.680 -11.134 1.00 93.38 193 LYS A O 1
ATOM 1485 N N . LEU A 1 194 ? -1.366 6.582 -12.049 1.00 91.81 194 LEU A N 1
ATOM 1486 C CA . LEU A 1 194 ? -1.752 5.257 -11.552 1.00 91.81 194 LEU A CA 1
ATOM 1487 C C . LEU A 1 194 ? -1.627 5.109 -10.027 1.00 91.81 194 LEU A C 1
ATOM 1489 O O . LEU A 1 194 ? -2.252 4.212 -9.462 1.00 91.81 194 LEU A O 1
ATOM 1493 N N . THR A 1 195 ? -0.926 6.015 -9.335 1.00 90.88 195 THR A N 1
ATOM 1494 C CA . THR A 1 195 ? -0.899 6.047 -7.857 1.00 90.88 195 THR A CA 1
ATOM 1495 C C . THR A 1 195 ? -2.283 6.265 -7.231 1.00 90.88 195 THR A C 1
ATOM 1497 O O . THR A 1 195 ? -2.482 5.935 -6.064 1.00 90.88 195 THR A O 1
ATOM 1500 N N . MET A 1 196 ? -3.277 6.706 -8.019 1.00 89.81 196 MET A N 1
ATOM 1501 C CA . MET A 1 196 ? -4.693 6.780 -7.627 1.00 89.81 196 MET A CA 1
ATOM 1502 C C . MET A 1 196 ? -5.272 5.452 -7.121 1.00 89.81 196 MET A C 1
ATOM 1504 O O . MET A 1 196 ? -6.269 5.463 -6.403 1.00 89.81 196 MET A O 1
ATOM 1508 N N . ILE A 1 197 ? -4.639 4.312 -7.421 1.00 90.94 197 ILE A N 1
ATOM 1509 C CA . ILE A 1 197 ? -4.994 3.024 -6.811 1.00 90.94 197 ILE A CA 1
ATOM 1510 C C . ILE A 1 197 ? -4.940 3.057 -5.270 1.00 90.94 197 ILE A C 1
ATOM 1512 O O . ILE A 1 197 ? -5.591 2.243 -4.622 1.00 90.94 197 ILE A O 1
ATOM 1516 N N . GLY A 1 198 ? -4.249 4.034 -4.669 1.00 88.88 198 GLY A N 1
ATOM 1517 C CA . GLY A 1 198 ? -4.235 4.275 -3.225 1.00 88.88 198 GLY A CA 1
ATOM 1518 C C . GLY A 1 198 ? -5.616 4.470 -2.582 1.00 88.88 198 GLY A C 1
ATOM 1519 O O . GLY A 1 198 ? -5.749 4.219 -1.391 1.00 88.88 198 GLY A O 1
ATOM 1520 N N . VAL A 1 199 ? -6.665 4.804 -3.347 1.00 87.88 199 VAL A N 1
ATOM 1521 C CA . VAL A 1 199 ? -8.057 4.861 -2.844 1.00 87.88 199 VAL A CA 1
ATOM 1522 C C . VAL A 1 199 ? -8.527 3.512 -2.271 1.00 87.88 199 VAL A C 1
ATOM 1524 O O . VAL A 1 199 ? -9.404 3.469 -1.412 1.00 87.88 199 VAL A O 1
ATOM 1527 N N . TYR A 1 200 ? -7.931 2.396 -2.701 1.00 88.94 200 TYR A N 1
ATOM 1528 C CA . TYR A 1 200 ? -8.258 1.064 -2.187 1.00 88.94 200 TYR A CA 1
ATOM 1529 C C . TYR A 1 200 ? -7.571 0.720 -0.857 1.00 88.94 200 TYR A C 1
ATOM 1531 O O . TYR A 1 200 ? -7.871 -0.329 -0.288 1.00 88.94 200 TYR A O 1
ATOM 1539 N N . TRP A 1 201 ? -6.689 1.580 -0.337 1.00 87.19 201 TRP A N 1
ATOM 1540 C CA . TRP A 1 201 ? -5.929 1.326 0.892 1.00 87.19 201 TRP A CA 1
ATOM 1541 C C . TRP A 1 201 ? -6.819 1.053 2.111 1.00 87.19 201 TRP A C 1
ATOM 1543 O O . TRP A 1 201 ? -6.567 0.110 2.859 1.00 87.19 201 TRP A O 1
ATOM 1553 N N . ASP A 1 202 ? -7.881 1.844 2.284 1.00 82.94 202 ASP A N 1
ATOM 1554 C CA . ASP A 1 202 ? -8.804 1.716 3.419 1.00 82.94 202 ASP A CA 1
ATOM 1555 C C . ASP A 1 202 ? -9.989 0.777 3.137 1.00 82.94 202 ASP A C 1
ATOM 1557 O O . ASP A 1 202 ? -10.708 0.401 4.068 1.00 82.94 202 ASP A O 1
ATOM 1561 N N . LYS A 1 203 ? -10.166 0.363 1.872 1.00 85.19 203 LYS A N 1
ATOM 1562 C CA . LYS A 1 203 ? -11.238 -0.539 1.416 1.00 85.19 203 LYS A CA 1
ATOM 1563 C C . LYS A 1 203 ? -10.823 -2.009 1.419 1.00 85.19 203 LYS A C 1
ATOM 1565 O O . LYS A 1 203 ? -11.652 -2.875 1.684 1.00 85.19 203 LYS A O 1
ATOM 1570 N N . TRP A 1 204 ? -9.564 -2.309 1.101 1.00 86.00 204 TRP A N 1
ATOM 1571 C CA . TRP A 1 204 ? -9.051 -3.676 0.965 1.00 86.00 204 TRP A CA 1
ATOM 1572 C C . TRP A 1 204 ? -8.111 -4.070 2.108 1.00 86.00 204 TRP A C 1
ATOM 1574 O O . TRP A 1 204 ? -7.672 -3.248 2.912 1.00 86.00 204 TRP A O 1
ATOM 1584 N N . PHE A 1 205 ? -7.800 -5.364 2.201 1.00 86.12 205 PHE A N 1
ATOM 1585 C CA . PHE A 1 205 ? -6.691 -5.844 3.026 1.00 86.12 205 PHE A CA 1
ATOM 1586 C C . PHE A 1 205 ? -5.367 -5.272 2.504 1.00 86.12 205 PHE A C 1
ATOM 1588 O O . PHE A 1 205 ? -5.117 -5.298 1.293 1.00 86.12 205 PHE A O 1
ATOM 1595 N N . GLN A 1 206 ? -4.514 -4.760 3.400 1.00 89.25 206 GLN A N 1
ATOM 1596 C CA . GLN A 1 206 ? -3.224 -4.180 3.014 1.00 89.25 206 GLN A CA 1
ATOM 1597 C C . GLN A 1 206 ? -2.338 -5.233 2.343 1.00 89.25 206 GLN A C 1
ATOM 1599 O O . GLN A 1 206 ? -1.595 -4.911 1.416 1.00 89.25 206 GLN A O 1
ATOM 1604 N N . SER A 1 207 ? -2.456 -6.502 2.745 1.00 91.56 207 SER A N 1
ATOM 1605 C CA . SER A 1 207 ? -1.789 -7.607 2.057 1.00 91.56 207 SER A CA 1
ATOM 1606 C C . SER A 1 207 ? -2.222 -7.692 0.590 1.00 91.56 207 SER A C 1
ATOM 1608 O O . SER A 1 207 ? -1.383 -7.652 -0.306 1.00 91.56 207 SER A O 1
ATOM 1610 N N . SER A 1 208 ? -3.524 -7.714 0.311 1.00 91.44 208 SER A N 1
ATOM 1611 C CA . SER A 1 208 ? -4.048 -7.798 -1.060 1.00 91.44 208 SER A CA 1
ATOM 1612 C C . SER A 1 208 ? -3.595 -6.617 -1.924 1.00 91.44 208 SER A C 1
ATOM 1614 O O . SER A 1 208 ? -3.222 -6.808 -3.081 1.00 91.44 208 SER A O 1
ATOM 1616 N N . PHE A 1 209 ? -3.542 -5.415 -1.343 1.00 93.25 209 PHE A N 1
ATOM 1617 C CA . PHE A 1 209 ? -3.022 -4.222 -2.009 1.00 93.25 209 PHE A CA 1
ATOM 1618 C C . PHE A 1 209 ? -1.562 -4.402 -2.460 1.00 93.25 209 PHE A C 1
ATOM 1620 O O . PHE A 1 209 ? -1.251 -4.245 -3.643 1.00 93.25 209 PHE A O 1
ATOM 1627 N N . PHE A 1 210 ? -0.666 -4.806 -1.553 1.00 94.50 210 PHE A N 1
ATOM 1628 C CA . PHE A 1 210 ? 0.742 -5.036 -1.894 1.00 94.50 210 PHE A CA 1
ATOM 1629 C C . PHE A 1 210 ? 0.952 -6.234 -2.827 1.00 94.50 210 PHE A C 1
ATOM 1631 O O . PHE A 1 210 ? 1.834 -6.187 -3.684 1.00 94.50 210 PHE A O 1
ATOM 1638 N N . ALA A 1 211 ? 0.129 -7.281 -2.710 1.00 94.50 211 ALA A N 1
ATOM 1639 C CA . ALA A 1 211 ? 0.189 -8.445 -3.588 1.00 94.50 211 ALA A CA 1
ATOM 1640 C C . ALA A 1 211 ? -0.084 -8.070 -5.048 1.00 94.50 211 ALA A C 1
ATOM 1642 O O . ALA A 1 211 ? 0.648 -8.504 -5.932 1.00 94.50 211 ALA A O 1
ATOM 1643 N N . ILE A 1 212 ? -1.098 -7.237 -5.306 1.00 94.25 212 ILE A N 1
ATOM 1644 C CA . ILE A 1 212 ? -1.434 -6.784 -6.662 1.00 94.25 212 ILE A CA 1
ATOM 1645 C C . ILE A 1 212 ? -0.310 -5.913 -7.234 1.00 94.25 212 ILE A C 1
ATOM 1647 O O . ILE A 1 212 ? 0.110 -6.137 -8.368 1.00 94.25 212 ILE A O 1
ATOM 1651 N N . LEU A 1 213 ? 0.227 -4.966 -6.455 1.00 93.38 213 LEU A N 1
ATOM 1652 C CA . LEU A 1 213 ? 1.348 -4.125 -6.897 1.00 93.38 213 LEU A CA 1
ATOM 1653 C C . LEU A 1 213 ? 2.596 -4.958 -7.220 1.00 93.38 213 LEU A C 1
ATOM 1655 O O . LEU A 1 213 ? 3.193 -4.797 -8.288 1.00 93.38 213 LEU A O 1
ATOM 1659 N N . GLY A 1 214 ? 2.956 -5.886 -6.330 1.00 93.94 214 GLY A N 1
ATOM 1660 C CA . GLY A 1 214 ? 4.075 -6.803 -6.530 1.00 93.94 214 GLY A CA 1
ATOM 1661 C C . GLY A 1 214 ? 3.867 -7.723 -7.730 1.00 93.94 214 GLY A C 1
ATOM 1662 O O . GLY A 1 214 ? 4.775 -7.879 -8.546 1.00 93.94 214 GLY A O 1
ATOM 1663 N N . ALA A 1 215 ? 2.668 -8.287 -7.891 1.00 94.56 215 ALA A N 1
ATOM 1664 C CA . ALA A 1 215 ? 2.327 -9.144 -9.021 1.00 94.56 215 ALA A CA 1
ATOM 1665 C C . ALA A 1 215 ? 2.417 -8.388 -10.351 1.00 94.56 215 ALA A C 1
ATOM 1667 O O . ALA A 1 215 ? 3.069 -8.871 -11.272 1.00 94.56 215 ALA A O 1
ATOM 1668 N N . CYS A 1 216 ? 1.849 -7.184 -10.448 1.00 93.06 216 CYS A N 1
ATOM 1669 C CA . CYS A 1 216 ? 1.954 -6.345 -11.642 1.00 93.06 216 CYS A CA 1
ATOM 1670 C C . CYS A 1 216 ? 3.416 -6.031 -11.993 1.00 93.06 216 CYS A C 1
ATOM 1672 O O . CYS A 1 216 ? 3.812 -6.161 -13.152 1.00 93.06 216 CYS A O 1
ATOM 1674 N N . ALA A 1 217 ? 4.240 -5.680 -11.000 1.00 91.94 217 ALA A N 1
ATOM 1675 C CA . ALA A 1 217 ? 5.664 -5.422 -11.208 1.00 91.94 217 ALA A CA 1
ATOM 1676 C C . ALA A 1 217 ? 6.422 -6.672 -11.699 1.00 91.94 217 ALA A C 1
ATOM 1678 O O . ALA A 1 217 ? 7.210 -6.582 -12.641 1.00 91.94 217 ALA A O 1
ATOM 1679 N N . LEU A 1 218 ? 6.155 -7.849 -11.120 1.00 93.19 218 LEU A N 1
ATOM 1680 C CA . LEU A 1 218 ? 6.770 -9.107 -11.557 1.00 93.19 218 LEU A CA 1
ATOM 1681 C C . LEU A 1 218 ? 6.290 -9.548 -12.942 1.00 93.19 218 LEU A C 1
ATOM 1683 O O . LEU A 1 218 ? 7.103 -10.003 -13.744 1.00 93.19 218 LEU A O 1
ATOM 1687 N N . VAL A 1 219 ? 5.005 -9.384 -13.260 1.00 94.69 219 VAL A N 1
ATOM 1688 C CA . VAL A 1 219 ? 4.470 -9.657 -14.602 1.00 94.69 219 VAL A CA 1
ATOM 1689 C C . VAL A 1 219 ? 5.184 -8.786 -15.630 1.00 94.69 219 VAL A C 1
ATOM 1691 O O . VAL A 1 219 ? 5.654 -9.301 -16.642 1.00 94.69 219 VAL A O 1
ATOM 1694 N N . MET A 1 220 ? 5.358 -7.493 -15.350 1.00 91.25 220 MET A N 1
ATOM 1695 C CA . MET A 1 220 ? 6.119 -6.606 -16.230 1.00 91.25 220 MET A CA 1
ATOM 1696 C C . MET A 1 220 ? 7.592 -7.011 -16.340 1.00 91.25 220 MET A C 1
ATOM 1698 O O . MET A 1 220 ? 8.153 -6.948 -17.437 1.00 91.25 220 MET A O 1
ATOM 1702 N N . ALA A 1 221 ? 8.207 -7.498 -15.258 1.00 90.81 221 ALA A N 1
ATOM 1703 C CA . ALA A 1 221 ? 9.568 -8.027 -15.302 1.00 90.81 221 ALA A CA 1
ATOM 1704 C C . ALA A 1 221 ? 9.659 -9.253 -16.224 1.00 90.81 221 ALA A C 1
ATOM 1706 O O . ALA A 1 221 ? 10.555 -9.324 -17.065 1.00 90.81 221 ALA A O 1
ATOM 1707 N N . VAL A 1 222 ? 8.702 -10.182 -16.133 1.00 92.19 222 VAL A N 1
ATOM 1708 C CA . VAL A 1 222 ? 8.615 -11.357 -17.015 1.00 92.19 222 VAL A CA 1
ATOM 1709 C C . VAL A 1 222 ? 8.412 -10.934 -18.468 1.00 92.19 222 VAL A C 1
ATOM 1711 O O . VAL A 1 222 ? 9.132 -11.410 -19.345 1.00 92.19 222 VAL A O 1
ATOM 1714 N N . VAL A 1 223 ? 7.493 -10.003 -18.738 1.00 92.62 223 VAL A N 1
ATOM 1715 C CA . VAL A 1 223 ? 7.269 -9.457 -20.085 1.00 92.62 223 VAL A CA 1
ATOM 1716 C C . VAL A 1 223 ? 8.560 -8.856 -20.643 1.00 92.62 223 VAL A C 1
ATOM 1718 O O . VAL A 1 223 ? 8.945 -9.171 -21.769 1.00 92.62 223 VAL A O 1
ATOM 1721 N N . LEU A 1 224 ? 9.284 -8.057 -19.854 1.00 89.19 224 LEU A N 1
ATOM 1722 C CA . LEU A 1 224 ? 10.564 -7.491 -20.272 1.00 89.19 224 LEU A CA 1
ATOM 1723 C C . LEU A 1 224 ? 11.594 -8.587 -20.569 1.00 89.19 224 LEU A C 1
ATOM 1725 O O . LEU A 1 224 ? 12.273 -8.505 -21.591 1.00 89.19 224 LEU A O 1
ATOM 1729 N N . VAL A 1 225 ? 11.678 -9.625 -19.728 1.00 88.56 225 VAL A N 1
ATOM 1730 C CA . VAL A 1 225 ? 12.561 -10.787 -19.932 1.00 88.56 225 VAL A CA 1
ATOM 1731 C C . VAL A 1 225 ? 12.253 -11.501 -21.251 1.00 88.56 225 VAL A C 1
ATOM 1733 O O . VAL A 1 225 ? 13.177 -11.810 -22.008 1.0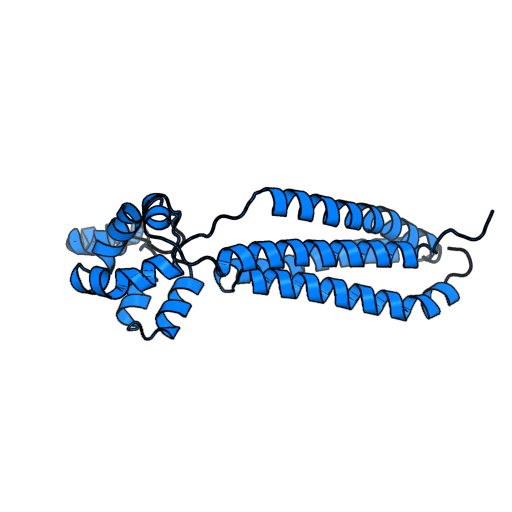0 88.56 225 VAL A O 1
ATOM 1736 N N . LEU A 1 226 ? 10.975 -11.710 -21.575 1.00 90.75 226 LEU A N 1
ATOM 1737 C CA . LEU A 1 226 ? 10.550 -12.306 -22.846 1.00 90.75 226 LEU A CA 1
ATOM 1738 C C . LEU A 1 226 ? 10.934 -11.423 -24.043 1.00 90.75 226 LEU A C 1
ATOM 1740 O O . LEU A 1 226 ? 11.400 -11.924 -25.070 1.00 90.75 226 LEU A O 1
ATOM 1744 N N . LEU A 1 227 ? 10.829 -10.103 -23.885 1.00 88.44 227 LEU A N 1
ATOM 1745 C CA . LEU A 1 227 ? 11.217 -9.122 -24.897 1.00 88.44 227 LEU A CA 1
ATOM 1746 C C . LEU A 1 227 ? 12.736 -8.893 -24.987 1.00 88.44 227 LEU A C 1
ATOM 1748 O O . LEU A 1 227 ? 13.188 -8.227 -25.919 1.00 88.44 227 LEU A O 1
ATOM 1752 N N . LEU A 1 228 ? 13.565 -9.478 -24.112 1.00 85.19 228 LEU A N 1
ATOM 1753 C CA . LEU A 1 228 ? 15.023 -9.294 -24.176 1.00 85.19 228 LEU A CA 1
ATOM 1754 C C . LEU A 1 228 ? 15.618 -9.789 -25.492 1.00 85.19 228 LEU A C 1
ATOM 1756 O O . LEU A 1 228 ? 16.537 -9.159 -26.010 1.00 85.19 228 LEU A O 1
ATOM 1760 N N . LYS A 1 229 ? 15.131 -10.913 -26.030 1.00 81.81 229 LYS A N 1
ATOM 1761 C CA . LYS A 1 229 ? 15.635 -11.464 -27.299 1.00 81.81 229 LYS A CA 1
ATOM 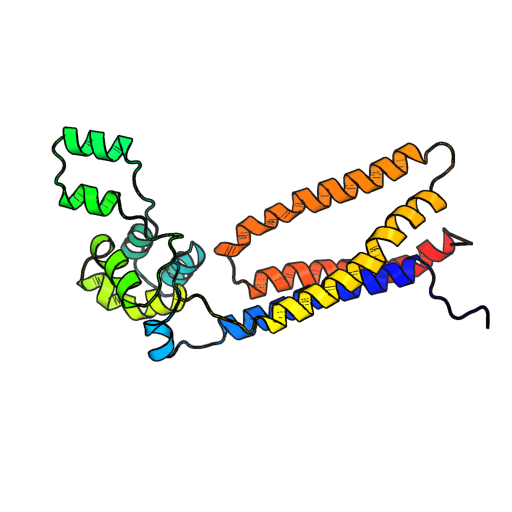1762 C C . LYS A 1 229 ? 15.424 -10.488 -28.470 1.00 81.81 229 LYS A C 1
ATOM 1764 O O . LYS A 1 229 ? 16.420 -10.149 -29.114 1.00 81.81 229 LYS A O 1
ATOM 1769 N N . PRO A 1 230 ? 14.198 -9.994 -28.748 1.00 81.56 230 PRO A N 1
ATOM 1770 C CA . PRO A 1 230 ? 13.992 -9.013 -29.811 1.00 81.56 230 PRO A CA 1
ATOM 1771 C C . PRO A 1 230 ? 14.662 -7.667 -29.510 1.00 81.56 230 PRO A C 1
ATOM 1773 O O . PRO A 1 230 ? 15.251 -7.088 -30.417 1.00 81.56 230 PRO A O 1
ATOM 1776 N N . LEU A 1 231 ? 14.665 -7.204 -28.254 1.00 81.38 231 LEU A N 1
ATOM 1777 C CA . LEU A 1 231 ? 15.322 -5.948 -27.866 1.00 81.38 231 LEU A CA 1
ATOM 1778 C C . LEU A 1 231 ? 16.831 -5.980 -28.130 1.00 81.38 231 LEU A C 1
ATOM 1780 O O . LEU A 1 231 ? 17.367 -5.053 -28.731 1.00 81.38 231 LEU A O 1
ATOM 1784 N N . LYS A 1 232 ? 17.515 -7.064 -27.748 1.00 79.06 232 LYS A N 1
ATOM 1785 C CA . LYS A 1 232 ? 18.951 -7.243 -28.022 1.00 79.06 232 LYS A CA 1
ATOM 1786 C C . LYS A 1 232 ? 19.245 -7.285 -29.520 1.00 79.06 232 LYS A C 1
ATOM 1788 O O . LYS A 1 232 ? 20.260 -6.755 -29.952 1.00 79.06 232 LYS A O 1
ATOM 1793 N N . LYS A 1 233 ? 18.356 -7.888 -30.316 1.00 79.38 233 LYS A N 1
ATOM 1794 C CA . LYS A 1 233 ? 18.490 -7.926 -31.780 1.00 79.38 233 LYS A CA 1
ATOM 1795 C C . LYS A 1 233 ? 18.270 -6.549 -32.419 1.00 79.38 233 LYS A C 1
ATOM 1797 O O . LYS A 1 233 ? 18.945 -6.227 -33.389 1.00 79.38 233 LYS A O 1
ATOM 1802 N N . ALA A 1 234 ? 17.344 -5.753 -31.886 1.00 77.88 234 ALA A N 1
ATOM 1803 C CA . ALA A 1 234 ? 17.030 -4.410 -32.373 1.00 77.88 234 ALA A CA 1
ATOM 1804 C C . ALA A 1 234 ? 18.057 -3.343 -31.945 1.00 77.88 234 ALA A C 1
ATOM 1806 O O . ALA A 1 234 ? 18.125 -2.288 -32.567 1.00 77.88 234 ALA A O 1
ATOM 1807 N N . MET A 1 235 ? 18.864 -3.614 -30.912 1.00 74.88 235 MET A N 1
ATOM 1808 C CA . MET A 1 235 ? 19.901 -2.713 -30.393 1.00 74.88 235 MET A CA 1
ATOM 1809 C C . MET A 1 235 ? 21.307 -3.337 -30.477 1.00 74.88 235 MET A C 1
ATOM 1811 O O . MET A 1 235 ? 21.922 -3.607 -29.442 1.00 74.88 235 MET A O 1
ATOM 1815 N N . PRO A 1 236 ? 21.855 -3.588 -31.682 1.00 59.81 236 PRO A N 1
ATOM 1816 C CA . PRO A 1 236 ? 23.224 -4.070 -31.816 1.00 59.81 236 PRO A CA 1
ATOM 1817 C C . PRO A 1 236 ? 24.208 -2.967 -31.387 1.00 59.81 236 PRO A C 1
ATOM 1819 O O . PRO A 1 236 ? 24.520 -2.067 -32.161 1.00 59.81 236 PRO A O 1
ATOM 1822 N N . GLY A 1 237 ? 24.677 -3.021 -30.135 1.00 62.31 237 GLY A N 1
ATOM 1823 C CA . GLY A 1 237 ? 25.700 -2.110 -29.598 1.00 62.31 237 GLY A CA 1
ATOM 1824 C C . GLY A 1 237 ? 25.398 -1.442 -28.247 1.00 62.31 237 GLY A C 1
ATOM 1825 O O . GLY A 1 237 ? 26.190 -0.595 -27.833 1.00 62.31 237 GLY A O 1
ATOM 1826 N N . VAL A 1 238 ? 24.298 -1.793 -27.556 1.00 56.56 238 VAL A N 1
ATOM 1827 C CA . VAL A 1 238 ? 23.866 -1.193 -26.265 1.00 56.56 238 VAL A CA 1
ATOM 1828 C C . VAL A 1 238 ? 23.564 -2.246 -25.192 1.00 56.56 238 VAL A C 1
ATOM 1830 O O . VAL A 1 238 ? 23.130 -3.362 -25.548 1.00 56.56 238 VAL A O 1
#

Foldseek 3Di:
DPPPDDDLLVLLLVLLLLLLVLLVLQLVQLVVQLPDDDDPVCQAFFKFAAFLQLLVVCVVVVNDPLLSCLLQQAADDPVVLVVCVVVVNDPLVSVSNRQNRHPDIDGHLVRSLVSSCSRQNDPSSVVCVVSRSSSGTDGDGDCVSVVVSVVSNVSSCVSNPVSVLVVLCQLDDPVCSVVSVVVVVVVVVVVVVVVVLCVCVRVDRSSVVSNVVSVVSNVVSVVSVVCPVVVCVSDVPD

Secondary structure (DSSP, 8-state):
-TT-PPPHHHHHHHHHHHHHHHHHHHHHHHHHHHT-PPPHHHHHT-EEEB-HHHHHHHHHTT--HHHHHHHTPPPPPHHHHHHHHHTT--HHHHHHHH---BS-EEESHHHHHHHHHHHH-HHHHHHHHHHHHHHHEE----THHHHHHHHHHHHHHHHHHHHHHHHHHHHS-GGGHHHHHHHHHHHHHHHHHHGGGGGGTTTS-HHHHHHHHHHHHHHHHHHHHHHHHHHHHH-TT-